Protein AF-0000000065780596 (afdb_homodimer)

Structure (mmCIF, N/CA/C/O backbone):
data_AF-0000000065780596-model_v1
#
loop_
_entity.id
_entity.type
_entity.pdbx_description
1 polymer 'Adenine phosphoribosyltransferase'
#
loop_
_atom_site.group_PDB
_atom_site.id
_atom_site.type_symbol
_atom_site.label_atom_id
_atom_site.label_alt_id
_atom_site.label_comp_id
_atom_site.label_asym_id
_atom_site.label_entity_id
_atom_site.label_seq_id
_atom_site.pdbx_PDB_ins_code
_atom_site.Cartn_x
_atom_site.Cartn_y
_atom_site.Cartn_z
_atom_site.occupancy
_atom_site.B_iso_or_equiv
_atom_site.auth_seq_id
_atom_site.auth_comp_id
_atom_site.auth_asym_id
_atom_site.auth_atom_id
_atom_site.pdbx_PDB_model_num
ATOM 1 N N . MET A 1 1 ? 19.406 6.762 32.75 1 31.27 1 MET A N 1
ATOM 2 C CA . MET A 1 1 ? 19.781 6.297 31.406 1 31.27 1 MET A CA 1
ATOM 3 C C . MET A 1 1 ? 18.812 6.801 30.359 1 31.27 1 MET A C 1
ATOM 5 O O . MET A 1 1 ? 17.625 6.453 30.391 1 31.27 1 MET A O 1
ATOM 9 N N . THR A 1 2 ? 18.797 8.008 29.953 1 38.56 2 THR A N 1
ATOM 10 C CA . THR A 1 2 ? 17.875 8.68 29.047 1 38.56 2 THR A CA 1
ATOM 11 C C . THR A 1 2 ? 17.609 7.824 27.812 1 38.56 2 THR A C 1
ATOM 13 O O . THR A 1 2 ? 18.547 7.5 27.062 1 38.56 2 THR A O 1
ATOM 16 N N . THR A 1 3 ? 16.922 6.719 27.922 1 44.12 3 THR A N 1
ATOM 17 C CA . THR A 1 3 ? 16.656 5.785 26.828 1 44.12 3 THR A CA 1
ATOM 18 C C . THR A 1 3 ? 16.469 6.527 25.516 1 44.12 3 THR A C 1
ATOM 20 O O . THR A 1 3 ? 15.586 7.379 25.391 1 44.12 3 THR A O 1
ATOM 23 N N . ALA A 1 4 ? 17.453 6.969 24.875 1 56.28 4 ALA A N 1
ATOM 24 C CA . ALA A 1 4 ? 17.547 7.773 23.672 1 56.28 4 ALA A CA 1
ATOM 25 C C . ALA A 1 4 ? 16.531 7.32 22.625 1 56.28 4 ALA A C 1
ATOM 27 O O . ALA A 1 4 ? 16.5 6.148 22.234 1 56.28 4 ALA A O 1
ATOM 28 N N . THR A 1 5 ? 15.32 7.992 22.609 1 84.12 5 THR A N 1
ATOM 29 C CA . THR A 1 5 ? 14.266 7.723 21.641 1 84.12 5 THR A CA 1
ATOM 30 C C . THR A 1 5 ? 14.789 7.855 20.219 1 84.12 5 THR A C 1
ATOM 32 O O . THR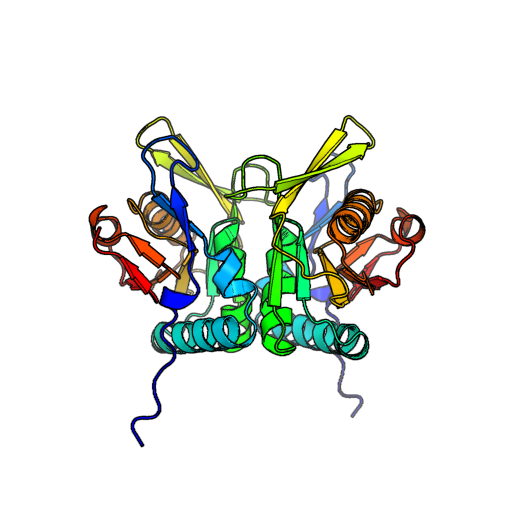 A 1 5 ? 15.617 8.719 19.938 1 84.12 5 THR A O 1
ATOM 35 N N . MET A 1 6 ? 14.602 6.859 19.422 1 92.25 6 MET A N 1
ATOM 36 C CA . MET A 1 6 ? 15.055 6.832 18.031 1 92.25 6 MET A CA 1
ATOM 37 C C . MET A 1 6 ? 14.594 8.078 17.281 1 92.25 6 MET A C 1
ATOM 39 O O . MET A 1 6 ? 13.406 8.422 17.328 1 92.25 6 MET A O 1
ATOM 43 N N . ASP A 1 7 ? 15.562 8.797 16.734 1 96.88 7 ASP A N 1
ATOM 44 C CA . ASP A 1 7 ? 15.227 9.906 15.852 1 96.88 7 ASP A CA 1
ATOM 45 C C . ASP A 1 7 ? 14.938 9.406 14.438 1 96.88 7 ASP A C 1
ATOM 47 O O . ASP A 1 7 ? 15.859 9.195 13.648 1 96.88 7 ASP A O 1
ATOM 51 N N . LEU A 1 8 ? 13.719 9.359 14.094 1 97.94 8 LEU A N 1
ATOM 52 C CA . LEU A 1 8 ? 13.281 8.766 12.836 1 97.94 8 LEU A CA 1
ATOM 53 C C . LEU A 1 8 ? 13.695 9.641 11.656 1 97.94 8 LEU A C 1
ATOM 55 O O . LEU A 1 8 ? 13.805 9.156 10.523 1 97.94 8 LEU A O 1
ATOM 59 N N . LYS A 1 9 ? 13.875 10.93 11.867 1 97.19 9 LYS A N 1
ATOM 60 C CA . LYS A 1 9 ? 14.266 11.836 10.797 1 97.19 9 LYS A CA 1
ATOM 61 C C . LYS A 1 9 ? 15.602 11.414 10.18 1 97.19 9 LYS A C 1
ATOM 63 O O . LYS A 1 9 ? 15.844 11.656 9 1 97.19 9 LYS A O 1
ATOM 68 N N . GLN A 1 10 ? 16.391 10.727 10.984 1 97.5 10 GLN A N 1
ATOM 69 C CA . GLN A 1 10 ? 17.703 10.273 10.516 1 97.5 10 GLN A CA 1
ATOM 70 C C . GLN A 1 10 ? 17.562 9.203 9.438 1 97.5 10 GLN A C 1
ATOM 72 O O . GLN A 1 10 ? 18.531 8.898 8.734 1 97.5 10 GLN A O 1
ATOM 77 N N . HIS A 1 11 ? 16.406 8.648 9.312 1 97.88 11 HIS A N 1
ATOM 78 C CA . HIS A 1 11 ? 16.188 7.562 8.359 1 97.88 11 HIS A CA 1
ATOM 79 C C . HIS A 1 11 ? 15.383 8.039 7.16 1 97.88 11 HIS A C 1
ATOM 81 O O . HIS A 1 11 ? 14.977 7.227 6.32 1 97.88 11 HIS A O 1
ATOM 87 N N . ILE A 1 12 ? 15.109 9.289 7.066 1 98.06 12 ILE A N 1
ATOM 88 C CA . ILE A 1 12 ? 14.438 9.875 5.91 1 98.06 12 ILE A CA 1
ATOM 89 C C . ILE A 1 12 ? 15.445 10.648 5.062 1 98.06 12 ILE A C 1
ATOM 91 O O . ILE A 1 12 ? 16.109 11.555 5.559 1 98.06 12 ILE A O 1
ATOM 95 N N . ARG A 1 13 ? 15.516 10.289 3.832 1 97.56 13 ARG A N 1
ATOM 96 C CA . ARG A 1 13 ? 16.5 10.891 2.926 1 97.56 13 ARG A CA 1
ATOM 97 C C . ARG A 1 13 ? 15.867 12.016 2.109 1 97.56 13 ARG A C 1
ATOM 99 O O . ARG A 1 13 ? 14.758 11.867 1.589 1 97.56 13 ARG A O 1
ATOM 106 N N . GLY A 1 14 ? 16.531 13.18 2.1 1 96.88 14 GLY A N 1
ATOM 107 C CA . GLY A 1 14 ? 16.125 14.242 1.188 1 96.88 14 GLY A CA 1
ATOM 108 C C . GLY A 1 14 ? 16.734 14.102 -0.195 1 96.88 14 GLY A C 1
ATOM 109 O O . GLY A 1 14 ? 17.953 13.945 -0.33 1 96.88 14 GLY A O 1
ATOM 110 N N . ILE A 1 15 ? 15.93 14.062 -1.206 1 97.69 15 ILE A N 1
ATOM 111 C CA . ILE A 1 15 ? 16.375 13.961 -2.592 1 97.69 15 ILE A CA 1
ATOM 112 C C . ILE A 1 15 ? 15.984 15.227 -3.352 1 97.69 15 ILE A C 1
ATOM 114 O O . ILE A 1 15 ? 14.805 15.477 -3.594 1 97.69 15 ILE A O 1
ATOM 118 N N . PRO A 1 16 ? 16.891 15.984 -3.727 1 96.56 16 PRO A N 1
ATOM 119 C CA . PRO A 1 16 ? 16.547 17.219 -4.441 1 96.56 16 PRO A CA 1
ATOM 120 C C . PRO A 1 16 ? 16.016 16.953 -5.852 1 96.56 16 PRO A C 1
ATOM 122 O O . PRO A 1 16 ? 16.281 15.898 -6.426 1 96.56 16 PRO A O 1
ATOM 125 N N . ASP A 1 17 ? 15.234 17.938 -6.426 1 96.19 17 ASP A N 1
ATOM 126 C CA . ASP A 1 17 ? 14.805 18.031 -7.82 1 96.19 17 ASP A CA 1
ATOM 127 C C . ASP A 1 17 ? 13.977 16.812 -8.219 1 96.19 17 ASP A C 1
ATOM 129 O O . ASP A 1 17 ? 14.156 16.266 -9.312 1 96.19 17 ASP A O 1
ATOM 133 N N . PHE A 1 18 ? 13.164 16.406 -7.332 1 96.12 18 PHE A N 1
ATOM 134 C CA . PHE A 1 18 ? 12.227 15.328 -7.59 1 96.12 18 PHE A CA 1
ATOM 135 C C . PHE A 1 18 ? 10.836 15.672 -7.059 1 96.12 18 PHE A C 1
ATOM 137 O O . PHE A 1 18 ? 10.695 16.094 -5.91 1 96.12 18 PHE A O 1
ATOM 144 N N . PRO A 1 19 ? 9.867 15.398 -7.758 1 93.31 19 PRO A N 1
ATOM 145 C CA . PRO A 1 19 ? 9.805 14.859 -9.117 1 93.31 19 PRO A CA 1
ATOM 146 C C . PRO A 1 19 ? 10.18 15.883 -10.18 1 93.31 19 PRO A C 1
ATOM 148 O O . PRO A 1 19 ? 10.328 15.539 -11.359 1 93.31 19 PRO A O 1
ATOM 151 N N . LYS A 1 20 ? 10.266 17.188 -9.734 1 93.31 20 LYS A N 1
ATOM 152 C CA . LYS A 1 20 ? 10.688 18.266 -10.633 1 93.31 20 LYS A CA 1
ATOM 153 C C . LYS A 1 20 ? 11.805 19.094 -10.016 1 93.31 20 LYS A C 1
ATOM 155 O O . LYS A 1 20 ? 11.984 19.094 -8.797 1 93.31 20 LYS A O 1
ATOM 160 N N . PRO A 1 21 ? 12.492 19.812 -10.875 1 94.75 21 PRO A N 1
ATOM 161 C CA . PRO A 1 21 ? 13.555 20.672 -10.352 1 94.75 21 PRO A CA 1
ATOM 162 C C . PRO A 1 21 ? 13.062 21.656 -9.289 1 94.75 21 PRO A C 1
ATOM 164 O O . PRO A 1 21 ? 11.961 22.203 -9.414 1 94.75 21 PRO A O 1
ATOM 167 N N . GLY A 1 22 ? 13.852 21.859 -8.148 1 93.94 22 GLY A N 1
ATOM 168 C CA . GLY A 1 22 ? 13.531 22.828 -7.117 1 93.94 22 GLY A CA 1
ATOM 169 C C . GLY A 1 22 ? 12.805 22.234 -5.934 1 93.94 22 GLY A C 1
ATOM 170 O O . GLY A 1 22 ? 12.656 22.875 -4.895 1 93.94 22 GLY A O 1
ATOM 171 N N . ILE A 1 23 ? 12.383 20.984 -6.078 1 92.44 23 ILE A N 1
ATOM 172 C CA . ILE A 1 23 ? 11.617 20.328 -5.016 1 92.44 23 ILE A CA 1
ATOM 173 C C . ILE A 1 23 ? 12.516 19.375 -4.234 1 92.44 23 ILE A C 1
ATOM 175 O O . ILE A 1 23 ? 13.258 18.594 -4.828 1 92.44 23 ILE A O 1
ATOM 179 N N . LEU A 1 24 ? 12.523 19.578 -2.932 1 95.25 24 LEU A N 1
ATOM 180 C CA . LEU A 1 24 ? 13.164 18.594 -2.062 1 95.25 24 LEU A CA 1
ATOM 181 C C . LEU A 1 24 ? 12.188 17.484 -1.678 1 95.25 24 LEU A C 1
ATOM 183 O O . LEU A 1 24 ? 11.203 17.75 -0.984 1 95.25 24 LEU A O 1
ATOM 187 N N . PHE A 1 25 ? 12.523 16.312 -2.082 1 96.25 25 PHE A N 1
ATOM 188 C CA . PHE A 1 25 ? 11.664 15.164 -1.832 1 96.25 25 PHE A CA 1
ATOM 189 C C . PHE A 1 25 ? 12.117 14.422 -0.582 1 96.25 25 PHE A C 1
ATOM 191 O O . PHE A 1 25 ? 13.289 14.07 -0.45 1 96.25 25 PHE A O 1
ATOM 198 N N . TYR A 1 26 ? 11.18 14.172 0.294 1 97.31 26 TYR A N 1
ATOM 199 C CA . TYR A 1 26 ? 11.477 13.375 1.48 1 97.31 26 TYR A CA 1
ATOM 200 C C . TYR A 1 26 ? 11.18 11.906 1.241 1 97.31 26 TYR A C 1
ATOM 202 O O . TYR A 1 26 ? 10.016 11.484 1.298 1 97.31 26 TYR A O 1
ATOM 210 N N . ASP A 1 27 ? 12.227 11.188 1.033 1 97.94 27 ASP A N 1
ATOM 211 C CA . ASP A 1 27 ? 12.156 9.781 0.646 1 97.94 27 ASP A CA 1
ATOM 212 C C . ASP A 1 27 ? 11.984 8.883 1.87 1 97.94 27 ASP A C 1
ATOM 214 O O . ASP A 1 27 ? 12.938 8.656 2.621 1 97.94 27 ASP A O 1
ATOM 218 N N . ILE A 1 28 ? 10.805 8.305 1.965 1 98.5 28 ILE A N 1
ATOM 219 C CA . ILE A 1 28 ? 10.5 7.48 3.129 1 98.5 28 ILE A CA 1
ATOM 220 C C . ILE A 1 28 ? 11.016 6.062 2.9 1 98.5 28 ILE A C 1
ATOM 222 O O . ILE A 1 28 ? 11.023 5.242 3.82 1 98.5 28 ILE A O 1
ATOM 226 N N . SER A 1 29 ? 11.477 5.723 1.71 1 98.56 29 SER A N 1
ATOM 227 C CA . SER A 1 29 ? 11.938 4.371 1.412 1 98.56 29 SER A CA 1
ATOM 228 C C . SER A 1 29 ? 13.109 3.98 2.303 1 98.56 29 SER A C 1
ATOM 230 O O . SER A 1 29 ? 13.234 2.82 2.703 1 98.56 29 SER A O 1
ATOM 232 N N . THR A 1 30 ? 13.953 4.953 2.639 1 98.44 30 THR A N 1
ATOM 233 C CA . THR A 1 30 ? 15.125 4.652 3.459 1 98.44 30 THR A CA 1
ATOM 234 C C . THR A 1 30 ? 14.711 4.324 4.891 1 98.44 30 THR A C 1
ATOM 236 O O . THR A 1 30 ? 15.344 3.502 5.551 1 98.44 30 THR A O 1
ATOM 239 N N . LEU A 1 31 ? 13.68 4.949 5.371 1 98.62 31 LEU A N 1
ATOM 240 C CA . LEU A 1 31 ? 13.125 4.574 6.664 1 98.62 31 LEU A CA 1
ATOM 241 C C . LEU A 1 31 ? 12.547 3.166 6.625 1 98.62 31 LEU A C 1
ATOM 243 O O . LEU A 1 31 ? 12.797 2.357 7.52 1 98.62 31 LEU A O 1
ATOM 247 N N . MET A 1 32 ? 11.812 2.824 5.594 1 98.75 32 MET A N 1
ATOM 248 C CA . MET A 1 32 ? 11.133 1.542 5.445 1 98.75 32 MET A CA 1
ATOM 249 C C . MET A 1 32 ? 12.141 0.398 5.363 1 98.75 32 MET A C 1
ATOM 251 O O . MET A 1 32 ? 11.883 -0.7 5.855 1 98.75 32 MET A O 1
ATOM 255 N N . ARG A 1 33 ? 13.273 0.621 4.801 1 98.44 33 ARG A N 1
ATOM 256 C CA . ARG A 1 33 ? 14.281 -0.413 4.582 1 98.44 33 ARG A CA 1
ATOM 257 C C . ARG A 1 33 ? 14.961 -0.8 5.891 1 98.44 33 ARG A C 1
ATOM 259 O O . ARG A 1 33 ? 15.586 -1.858 5.98 1 98.44 33 ARG A O 1
ATOM 266 N N . ASN A 1 34 ? 14.891 0.129 6.809 1 98.31 34 ASN A N 1
ATOM 267 C CA . ASN A 1 34 ? 15.453 -0.137 8.133 1 98.31 34 ASN A CA 1
ATOM 268 C C . ASN A 1 34 ? 14.414 -0.763 9.062 1 98.31 34 ASN A C 1
ATOM 270 O O . ASN A 1 34 ? 13.516 -0.075 9.547 1 98.31 34 ASN A O 1
ATOM 274 N N . ALA A 1 35 ? 14.625 -2.043 9.328 1 98.12 35 ALA A N 1
ATOM 275 C CA . ALA A 1 35 ? 13.633 -2.826 10.062 1 98.12 35 ALA A CA 1
ATOM 276 C C . ALA A 1 35 ? 13.32 -2.189 11.414 1 98.12 35 ALA A C 1
ATOM 278 O O . ALA A 1 35 ? 12.156 -2.066 11.797 1 98.12 35 ALA A O 1
ATOM 279 N N . ASP A 1 36 ? 14.289 -1.79 12.125 1 98.12 36 ASP A N 1
ATOM 280 C CA . ASP A 1 36 ? 14.086 -1.201 13.445 1 98.12 36 ASP A CA 1
ATOM 281 C C . ASP A 1 36 ? 13.344 0.134 13.344 1 98.12 36 ASP A C 1
ATOM 283 O O . ASP A 1 36 ? 12.398 0.383 14.086 1 98.12 36 ASP A O 1
ATOM 287 N N . ALA A 1 37 ? 13.766 0.979 12.438 1 98.5 37 ALA A N 1
ATOM 288 C CA . ALA A 1 37 ? 13.125 2.279 12.266 1 98.5 37 ALA A CA 1
ATOM 289 C C . ALA A 1 37 ? 11.664 2.121 11.852 1 98.5 37 ALA A C 1
ATOM 291 O O . ALA A 1 37 ? 10.797 2.855 12.336 1 98.5 37 ALA A O 1
ATOM 292 N N . TRP A 1 38 ? 11.453 1.183 10.977 1 98.5 38 TRP A N 1
ATOM 293 C CA . TRP A 1 38 ? 10.086 0.929 10.531 1 98.5 38 TRP A CA 1
ATOM 294 C C . TRP A 1 38 ? 9.211 0.478 11.695 1 98.5 38 TRP A C 1
ATOM 296 O O . TRP A 1 38 ? 8.094 0.978 11.867 1 98.5 38 TRP A O 1
ATOM 306 N N . GLN A 1 39 ? 9.711 -0.394 12.516 1 98.25 39 GLN A N 1
ATOM 307 C CA . GLN A 1 39 ? 8.961 -0.881 13.672 1 98.25 39 GLN A CA 1
ATOM 308 C C . GLN A 1 39 ? 8.633 0.257 14.633 1 98.25 39 GLN A C 1
ATOM 310 O O . GLN A 1 39 ? 7.496 0.365 15.102 1 98.25 39 GLN A O 1
ATOM 315 N N . VAL A 1 40 ? 9.562 1.087 14.883 1 98.44 40 VAL A N 1
ATOM 316 C CA . VAL A 1 40 ? 9.367 2.213 15.789 1 98.44 40 VAL A CA 1
ATOM 317 C C . VAL A 1 40 ? 8.344 3.178 15.203 1 98.44 40 VAL A C 1
ATOM 319 O O . VAL A 1 40 ? 7.438 3.631 15.906 1 98.44 40 VAL A O 1
ATOM 322 N N . ALA A 1 41 ? 8.461 3.438 13.914 1 98.62 41 ALA A N 1
ATOM 323 C CA . ALA A 1 41 ? 7.535 4.355 13.258 1 98.62 41 ALA A CA 1
ATOM 324 C C . ALA A 1 41 ? 6.098 3.846 13.344 1 98.62 41 ALA A C 1
ATOM 326 O O . ALA A 1 41 ? 5.191 4.59 13.719 1 98.62 41 ALA A O 1
ATOM 327 N N . MET A 1 42 ? 5.906 2.6 13.008 1 98.5 42 MET A N 1
ATOM 328 C CA . MET A 1 42 ? 4.562 2.025 13.023 1 98.5 42 MET A CA 1
ATOM 329 C C . MET A 1 42 ? 4.016 1.953 14.445 1 98.5 42 MET A C 1
ATOM 331 O O . MET A 1 42 ? 2.822 2.172 14.664 1 98.5 42 MET A O 1
ATOM 335 N N . GLY A 1 43 ? 4.867 1.661 15.32 1 98.31 43 GLY A N 1
ATOM 336 C CA . GLY A 1 43 ? 4.438 1.667 16.703 1 98.31 43 GLY A CA 1
ATOM 337 C C . GLY A 1 43 ? 3.99 3.035 17.188 1 98.31 43 GLY A C 1
ATOM 338 O O . GLY A 1 43 ? 2.93 3.166 17.797 1 98.31 43 GLY A O 1
ATOM 339 N N . ARG A 1 44 ? 4.754 4.039 16.938 1 98.62 44 ARG A N 1
ATOM 340 C CA . ARG A 1 44 ? 4.438 5.398 17.359 1 98.62 44 ARG A CA 1
ATOM 341 C C . ARG A 1 44 ? 3.168 5.902 16.688 1 98.62 44 ARG A C 1
ATOM 343 O O . ARG A 1 44 ? 2.332 6.547 17.312 1 98.62 44 ARG A O 1
ATOM 350 N N . LEU A 1 45 ? 3.021 5.625 15.414 1 98.44 45 LEU A N 1
ATOM 351 C CA . LEU A 1 45 ? 1.812 6.039 14.711 1 98.44 45 LEU A CA 1
ATOM 352 C C . LEU A 1 45 ? 0.587 5.324 15.273 1 98.44 45 LEU A C 1
ATOM 354 O O . LEU A 1 45 ? -0.475 5.93 15.43 1 98.44 45 LEU A O 1
ATOM 358 N N . THR A 1 46 ? 0.767 4.035 15.516 1 98.69 46 THR A N 1
ATOM 359 C CA . THR A 1 46 ? -0.325 3.27 16.109 1 98.69 46 THR A CA 1
ATOM 360 C C . THR A 1 46 ? -0.771 3.9 17.422 1 98.69 46 THR A C 1
ATOM 362 O O . THR A 1 46 ? -1.967 4.09 17.656 1 98.69 46 THR A O 1
ATOM 365 N N . HIS A 1 47 ? 0.16 4.234 18.219 1 98.56 47 HIS A N 1
ATOM 366 C CA . HIS A 1 47 ? -0.125 4.848 19.5 1 98.56 47 HIS A CA 1
ATOM 367 C C . HIS A 1 47 ? -0.852 6.18 19.328 1 98.56 47 HIS A C 1
ATOM 369 O O . HIS A 1 47 ? -1.781 6.484 20.078 1 98.56 47 HIS A O 1
ATOM 375 N N . ALA A 1 48 ? -0.484 6.926 18.391 1 98.56 48 ALA A N 1
ATOM 376 C CA . ALA A 1 48 ? -1.053 8.25 18.156 1 98.56 48 ALA A CA 1
ATOM 377 C C . ALA A 1 48 ? -2.492 8.148 17.656 1 98.56 48 ALA A C 1
ATOM 379 O O . ALA A 1 48 ? -3.318 9.016 17.953 1 98.56 48 ALA A O 1
ATOM 380 N N . VAL A 1 49 ? -2.803 7.125 16.938 1 98.75 49 VAL A N 1
ATOM 381 C CA . VAL A 1 49 ? -4.09 6.988 16.266 1 98.75 49 VAL A CA 1
ATOM 382 C C . VAL A 1 49 ? -5.066 6.238 17.156 1 98.75 49 VAL A C 1
ATOM 384 O O . VAL A 1 49 ? -6.281 6.438 17.078 1 98.75 49 VAL A O 1
ATOM 387 N N . ALA A 1 50 ? -4.57 5.453 18.062 1 98.81 50 ALA A N 1
ATOM 388 C CA . ALA A 1 50 ? -5.352 4.523 18.875 1 98.81 50 ALA A CA 1
ATOM 389 C C . ALA A 1 50 ? -6.453 5.254 19.641 1 98.81 50 ALA A C 1
ATOM 391 O O . ALA A 1 50 ? -7.598 4.789 19.688 1 98.81 50 ALA A O 1
ATOM 392 N N . PRO A 1 51 ? -6.199 6.441 20.188 1 98.81 51 PRO A N 1
ATOM 393 C CA . PRO A 1 51 ? -7.23 7.117 20.969 1 98.81 51 PRO A CA 1
ATOM 394 C C . PRO A 1 51 ? -8.453 7.5 20.141 1 98.81 51 PRO A C 1
ATOM 396 O O . PRO A 1 51 ? -9.539 7.695 20.703 1 98.81 51 PRO A O 1
ATOM 399 N N . TRP A 1 52 ? -8.32 7.609 18.844 1 98.81 52 TRP A N 1
ATOM 400 C CA . TRP A 1 52 ? -9.453 7.957 17.984 1 98.81 52 TRP A CA 1
ATOM 401 C C . TRP A 1 52 ? -10.398 6.773 17.828 1 98.81 52 TRP A C 1
ATOM 403 O O . TRP A 1 52 ? -11.508 6.926 17.312 1 98.81 52 TRP A O 1
ATOM 413 N N . ALA A 1 53 ? -9.984 5.52 18.203 1 98.62 53 ALA A N 1
ATOM 414 C CA . ALA A 1 53 ? -10.789 4.305 18.20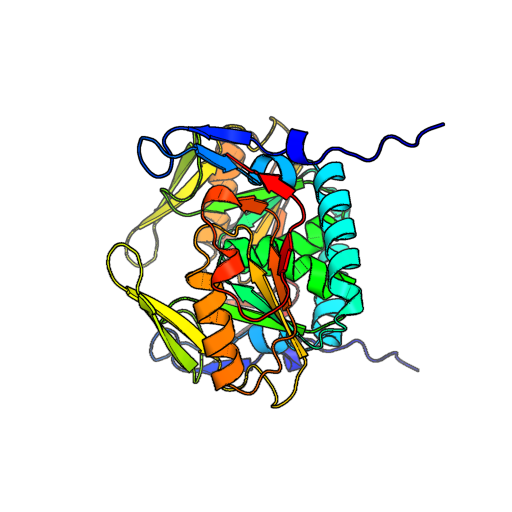3 1 98.62 53 ALA A CA 1
ATOM 415 C C . ALA A 1 53 ? -11.469 4.09 16.859 1 98.62 53 ALA A C 1
ATOM 417 O O . ALA A 1 53 ? -12.68 3.9 16.781 1 98.62 53 ALA A O 1
ATOM 418 N N . PRO A 1 54 ? -10.688 4.027 15.82 1 98.88 54 PRO A N 1
ATOM 419 C CA . PRO A 1 54 ? -11.305 3.84 14.5 1 98.88 54 PRO A CA 1
ATOM 420 C C . PRO A 1 54 ? -11.906 2.447 14.328 1 98.88 54 PRO A C 1
ATOM 422 O O . PRO A 1 54 ? -11.336 1.461 14.805 1 98.88 54 PRO A O 1
ATOM 425 N N . ASP A 1 55 ? -13.031 2.406 13.617 1 98.81 55 ASP A N 1
ATOM 426 C CA . ASP A 1 55 ? -13.57 1.151 13.094 1 98.81 55 ASP A CA 1
ATOM 427 C C . ASP A 1 55 ? -12.852 0.734 11.812 1 98.81 55 ASP A C 1
ATOM 429 O O . ASP A 1 55 ? -12.742 -0.457 11.516 1 98.81 55 ASP A O 1
ATOM 433 N N . MET A 1 56 ? -12.477 1.778 11.039 1 98.81 56 MET A N 1
ATOM 434 C CA . MET A 1 56 ? -11.844 1.595 9.734 1 98.81 56 MET A CA 1
ATOM 435 C C . MET A 1 56 ? -10.703 2.586 9.539 1 98.81 56 MET A C 1
ATOM 437 O O . MET A 1 56 ? -10.789 3.734 9.977 1 98.81 56 MET A O 1
ATOM 441 N N . LEU A 1 57 ? -9.695 2.154 8.945 1 98.94 57 LEU A N 1
ATOM 442 C CA . LEU A 1 57 ? -8.727 3.066 8.336 1 98.94 57 LEU A CA 1
ATOM 443 C C . LEU A 1 57 ? -8.969 3.189 6.836 1 98.94 57 LEU A C 1
ATOM 445 O O . LEU A 1 57 ? -9.258 2.195 6.168 1 98.94 57 LEU A O 1
ATOM 449 N N . ALA A 1 58 ? -8.953 4.375 6.32 1 98.94 58 ALA A N 1
ATOM 450 C CA . ALA A 1 58 ? -9.031 4.633 4.887 1 98.94 58 ALA A CA 1
ATOM 451 C C . ALA A 1 58 ? -7.668 5.039 4.328 1 98.94 58 ALA A C 1
ATOM 453 O O . ALA A 1 58 ? -7.098 6.051 4.742 1 98.94 58 ALA A O 1
ATOM 454 N N . ALA A 1 59 ? -7.199 4.281 3.412 1 98.94 59 ALA A N 1
ATOM 455 C CA . ALA A 1 59 ? -5.836 4.457 2.914 1 98.94 59 ALA A CA 1
ATOM 456 C C . ALA A 1 59 ? -5.844 5.047 1.505 1 98.94 59 ALA A C 1
ATOM 458 O O . ALA A 1 59 ? -6.457 4.488 0.594 1 98.94 59 ALA A O 1
ATOM 459 N N . ILE A 1 60 ? -5.137 6.102 1.338 1 98.81 60 ILE A N 1
ATOM 460 C CA . ILE A 1 60 ? -5.055 6.762 0.039 1 98.81 60 ILE A CA 1
ATOM 461 C C . ILE A 1 60 ? -3.971 6.094 -0.807 1 98.81 60 ILE A C 1
ATOM 463 O O . ILE A 1 60 ? -2.828 5.949 -0.365 1 98.81 60 ILE A O 1
ATOM 467 N N . GLU A 1 61 ? -4.305 5.668 -1.991 1 98.5 61 GLU A N 1
ATOM 468 C CA . GLU A 1 61 ? -3.348 5.082 -2.924 1 98.5 61 GLU A CA 1
ATOM 469 C C . GLU A 1 61 ? -2.275 6.094 -3.322 1 98.5 61 GLU A C 1
ATOM 471 O O . GLU A 1 61 ? -2.586 7.242 -3.641 1 98.5 61 GLU A O 1
ATOM 476 N N . SER A 1 62 ? -0.986 5.602 -3.418 1 98.12 62 SER A N 1
ATOM 477 C CA . SER A 1 62 ? -0.535 4.238 -3.16 1 98.12 62 SER A CA 1
ATOM 478 C C . SER A 1 62 ? 0.197 4.141 -1.826 1 98.12 62 SER A C 1
ATOM 480 O O . SER A 1 62 ? 0.034 3.162 -1.093 1 98.12 62 SER A O 1
ATOM 482 N N . ARG A 1 63 ? 0.926 5.301 -1.511 1 98.69 63 ARG A N 1
ATOM 483 C CA . ARG A 1 63 ? 1.866 5.172 -0.403 1 98.69 63 ARG A CA 1
ATOM 484 C C . ARG A 1 63 ? 1.141 5.211 0.938 1 98.69 63 ARG A C 1
ATOM 486 O O . ARG A 1 63 ? 1.689 4.789 1.959 1 98.69 63 ARG A O 1
ATOM 493 N N . GLY A 1 64 ? -0.118 5.672 0.913 1 98.81 64 GLY A N 1
ATOM 494 C CA . GLY A 1 64 ? -0.924 5.547 2.117 1 98.81 64 GLY A CA 1
ATOM 495 C C . GLY A 1 64 ? -1.146 4.105 2.539 1 98.81 64 GLY A C 1
ATOM 496 O O . GLY A 1 64 ? -1.423 3.834 3.709 1 98.81 64 GLY A O 1
ATOM 497 N N . PHE A 1 65 ? -1.056 3.176 1.585 1 98.94 65 PHE A N 1
ATOM 498 C CA . PHE A 1 65 ? -1.214 1.757 1.886 1 98.94 65 PHE A CA 1
ATOM 499 C C . PHE A 1 65 ? -0.121 1.279 2.834 1 98.94 65 PHE A C 1
ATOM 501 O O . PHE A 1 65 ? -0.372 0.448 3.711 1 98.94 65 PHE A O 1
ATOM 508 N N . LEU A 1 66 ? 1.035 1.837 2.719 1 98.88 66 LEU A N 1
ATOM 509 C CA . LEU A 1 66 ? 2.244 1.355 3.379 1 98.88 66 LEU A CA 1
ATOM 510 C C . LEU A 1 66 ? 2.152 1.552 4.891 1 98.88 66 LEU A C 1
ATOM 512 O O . LEU A 1 66 ? 2.701 0.758 5.656 1 98.88 66 LEU A O 1
ATOM 516 N N . THR A 1 67 ? 1.438 2.625 5.32 1 98.75 67 THR A N 1
ATOM 517 C CA . THR A 1 67 ? 1.313 2.873 6.754 1 98.75 67 THR A CA 1
ATOM 518 C C . THR A 1 67 ? -0.029 2.369 7.273 1 98.75 67 THR A C 1
ATOM 520 O O . THR A 1 67 ? -0.106 1.815 8.375 1 98.75 67 THR A O 1
ATOM 523 N N . ALA A 1 68 ? -1.071 2.459 6.461 1 98.94 68 ALA A N 1
ATOM 524 C CA . ALA A 1 68 ? -2.42 2.117 6.906 1 98.94 68 ALA A CA 1
ATOM 525 C C . ALA A 1 68 ? -2.545 0.621 7.18 1 98.94 68 ALA A C 1
ATOM 527 O O . ALA A 1 68 ? -3.186 0.21 8.148 1 98.94 68 ALA A O 1
ATOM 528 N N . ALA A 1 69 ? -1.924 -0.176 6.352 1 98.81 69 ALA A N 1
ATOM 529 C CA . ALA A 1 69 ? -2.105 -1.622 6.445 1 98.81 69 ALA A CA 1
ATOM 530 C C . ALA A 1 69 ? -1.533 -2.164 7.75 1 98.81 69 ALA A C 1
ATOM 532 O O . ALA A 1 69 ? -2.223 -2.863 8.492 1 98.81 69 ALA A O 1
ATOM 533 N N . PRO A 1 70 ? -0.289 -1.816 8.086 1 98.75 70 PRO A N 1
ATOM 534 C CA . PRO A 1 70 ? 0.213 -2.289 9.375 1 98.75 70 PRO A CA 1
ATOM 535 C C . PRO A 1 70 ? -0.565 -1.714 10.555 1 98.75 70 PRO A C 1
ATOM 537 O O . PRO A 1 70 ? -0.754 -2.396 11.57 1 98.75 70 PRO A O 1
ATOM 540 N N . LEU A 1 71 ? -1.021 -0.487 10.453 1 98.88 71 LEU A N 1
ATOM 541 C CA . LEU A 1 71 ? -1.787 0.094 11.547 1 98.88 71 LEU A CA 1
ATOM 542 C C . LEU A 1 71 ? -3.117 -0.63 11.727 1 98.88 71 LEU A C 1
ATOM 544 O O . LEU A 1 71 ? -3.57 -0.837 12.859 1 98.88 71 LEU A O 1
ATOM 548 N N . ALA A 1 72 ? -3.766 -0.954 10.602 1 98.81 72 ALA A N 1
ATOM 549 C CA . ALA A 1 72 ? -5.016 -1.704 10.688 1 98.81 72 ALA A CA 1
ATOM 550 C C . ALA A 1 72 ? -4.812 -3.016 11.445 1 98.81 72 ALA A C 1
ATOM 552 O O . ALA A 1 72 ? -5.637 -3.387 12.281 1 98.81 72 ALA A O 1
ATOM 553 N N . SER A 1 73 ? -3.75 -3.654 11.164 1 98.25 73 SER A N 1
ATOM 554 C CA . SER A 1 73 ? -3.408 -4.895 11.852 1 98.25 73 SER A CA 1
ATOM 555 C C . SER A 1 73 ? -3.145 -4.652 13.328 1 98.25 73 SER A C 1
ATOM 557 O O . SER A 1 73 ? -3.641 -5.387 14.188 1 98.25 73 SER A O 1
ATOM 559 N N . ASN A 1 74 ? -2.396 -3.625 13.625 1 98.44 74 ASN A N 1
ATOM 560 C CA . ASN A 1 74 ? -2.029 -3.311 15 1 98.44 74 ASN A CA 1
ATOM 561 C C . ASN A 1 74 ? -3.25 -2.934 15.836 1 98.44 74 ASN A C 1
ATOM 563 O O . ASN A 1 74 ? -3.342 -3.299 17.016 1 98.44 74 ASN A O 1
ATOM 567 N N . LEU A 1 75 ? -4.176 -2.217 15.203 1 98.62 75 LEU A N 1
ATOM 568 C CA . LEU A 1 75 ? -5.309 -1.648 15.922 1 98.62 75 LEU A CA 1
ATOM 569 C C . LEU A 1 75 ? -6.492 -2.611 15.914 1 98.62 75 LEU A C 1
ATOM 571 O O . LEU A 1 75 ? -7.457 -2.416 16.656 1 98.62 75 LEU A O 1
ATOM 575 N N . GLY A 1 76 ? -6.387 -3.621 15.023 1 98.25 76 GLY A N 1
ATOM 576 C CA . GLY A 1 76 ? -7.5 -4.551 14.914 1 98.25 76 GLY A CA 1
ATOM 577 C C . GLY A 1 76 ? -8.734 -3.934 14.289 1 98.25 76 GLY A C 1
ATOM 578 O O . GLY A 1 76 ? -9.852 -4.145 14.758 1 98.25 76 GLY A O 1
ATOM 579 N N . CYS A 1 77 ? -8.57 -3.195 13.328 1 98.44 77 CYS A N 1
ATOM 580 C CA . CYS A 1 77 ? -9.703 -2.578 12.641 1 98.44 77 CYS A CA 1
ATOM 581 C C . CYS A 1 77 ? -9.656 -2.889 11.148 1 98.44 77 CYS A C 1
ATOM 583 O O . CYS A 1 77 ? -8.734 -3.545 10.672 1 98.44 77 CYS A O 1
ATOM 585 N N . GLY A 1 78 ? -10.758 -2.498 10.367 1 98.69 78 GLY A N 1
ATOM 586 C CA . GLY A 1 78 ? -10.82 -2.725 8.938 1 98.69 78 GLY A CA 1
ATOM 587 C C . GLY A 1 78 ? -10.047 -1.696 8.133 1 98.69 78 GLY A C 1
ATOM 588 O O . GLY A 1 78 ? -9.57 -0.703 8.688 1 98.69 78 GLY A O 1
ATOM 589 N N . LEU A 1 79 ? -9.891 -1.995 6.902 1 98.88 79 LEU A N 1
ATOM 590 C CA . LEU A 1 79 ? -9.109 -1.171 5.984 1 98.88 79 LEU A CA 1
ATOM 591 C C . LEU A 1 79 ? -9.852 -0.981 4.664 1 98.88 79 LEU A C 1
ATOM 593 O O . LEU A 1 79 ? -10.367 -1.944 4.098 1 98.88 79 LEU A O 1
ATOM 597 N N . VAL A 1 80 ? -9.938 0.275 4.234 1 98.81 80 VAL A N 1
ATOM 598 C CA . VAL A 1 80 ? -10.594 0.583 2.969 1 98.81 80 VAL A CA 1
ATOM 599 C C . VAL A 1 80 ? -9.641 1.352 2.059 1 98.81 80 VAL A C 1
ATOM 601 O O . VAL A 1 80 ? -8.805 2.123 2.537 1 98.81 80 VAL A O 1
ATOM 604 N N . MET A 1 81 ? -9.797 1.126 0.767 1 98.94 81 MET A N 1
ATOM 605 C CA . MET A 1 81 ? -8.922 1.769 -0.208 1 98.94 81 MET A CA 1
ATOM 606 C C . MET A 1 81 ? -9.602 2.984 -0.832 1 98.94 81 MET A C 1
ATOM 608 O O . MET A 1 81 ? -10.773 2.922 -1.205 1 98.94 81 MET A O 1
ATOM 612 N N . LEU A 1 82 ? -8.938 4.078 -0.887 1 98.94 82 LEU A N 1
ATOM 613 C CA . LEU A 1 82 ? -9.242 5.211 -1.756 1 98.94 82 LEU A CA 1
ATOM 614 C C . LEU A 1 82 ? -8.312 5.238 -2.961 1 98.94 82 LEU A C 1
ATOM 616 O O . LEU A 1 82 ? -7.094 5.344 -2.805 1 98.94 82 LEU A O 1
ATOM 620 N N . ARG A 1 83 ? -8.93 5.133 -4.184 1 98.81 83 ARG A N 1
ATOM 621 C CA . ARG A 1 83 ? -8.078 4.945 -5.355 1 98.81 83 ARG A CA 1
ATOM 622 C C . ARG A 1 83 ? -8.531 5.836 -6.508 1 98.81 83 ARG A C 1
ATOM 624 O O . ARG A 1 83 ? -9.617 6.426 -6.453 1 98.81 83 ARG A O 1
ATOM 631 N N . LYS A 1 84 ? -7.676 5.938 -7.469 1 97.94 84 LYS A N 1
ATOM 632 C CA . LYS A 1 84 ? -8.023 6.66 -8.688 1 97.94 84 LYS A CA 1
ATOM 633 C C . LYS A 1 84 ? -9.148 5.957 -9.445 1 97.94 84 LYS A C 1
ATOM 635 O O . LYS A 1 84 ? -9.406 4.773 -9.219 1 97.94 84 LYS A O 1
ATOM 640 N N . PRO A 1 85 ? -9.797 6.762 -10.336 1 97.69 85 PRO A N 1
ATOM 641 C CA . PRO A 1 85 ? -10.898 6.164 -11.094 1 97.69 85 PRO A CA 1
ATOM 642 C C . PRO A 1 85 ? -10.477 4.91 -11.859 1 97.69 85 PRO A C 1
ATOM 644 O O . PRO A 1 85 ? -9.375 4.859 -12.406 1 97.69 85 PRO A O 1
ATOM 647 N N . GLY A 1 86 ? -11.375 3.908 -11.797 1 96.94 86 GLY A N 1
ATOM 648 C CA . GLY A 1 86 ? -11.18 2.717 -12.609 1 96.94 86 GLY A CA 1
ATOM 649 C C . GLY A 1 86 ? -10.391 1.634 -11.898 1 96.94 86 GLY A C 1
ATOM 650 O O . GLY A 1 86 ? -10.219 0.534 -12.43 1 96.94 86 GLY A O 1
ATOM 651 N N . LYS A 1 87 ? -10.023 1.851 -10.648 1 97.81 87 LYS A N 1
ATOM 652 C CA . LYS A 1 87 ? -9.125 0.917 -9.977 1 97.81 87 LYS A CA 1
ATOM 653 C C . LYS A 1 87 ? -9.883 0.07 -8.953 1 97.81 87 LYS A C 1
ATOM 655 O O . LYS A 1 87 ? -9.32 -0.867 -8.383 1 97.81 87 LYS A O 1
ATOM 660 N N . LEU A 1 88 ? -11.109 0.372 -8.711 1 98.56 88 LEU A N 1
ATOM 661 C CA . LEU A 1 88 ? -11.914 -0.369 -7.75 1 98.56 88 LEU A CA 1
ATOM 662 C C . LEU A 1 88 ? -13.078 -1.068 -8.445 1 98.56 88 LEU A C 1
ATOM 664 O O . LEU A 1 88 ? -13.758 -0.47 -9.281 1 98.56 88 LEU A O 1
ATOM 668 N N . PRO A 1 89 ? -13.258 -2.291 -8.078 1 97.88 89 PRO A N 1
ATOM 669 C CA . PRO A 1 89 ? -14.391 -3.025 -8.656 1 97.88 89 PRO A CA 1
ATOM 670 C C . PRO A 1 89 ? -15.719 -2.67 -7.988 1 97.88 89 PRO A C 1
ATOM 672 O O . PRO A 1 89 ? -15.734 -2.102 -6.895 1 97.88 89 PRO A O 1
ATOM 675 N N . GLY A 1 90 ? -16.797 -2.979 -8.719 1 97.44 90 GLY A N 1
ATOM 676 C CA . GLY A 1 90 ? -18.109 -2.729 -8.156 1 97.44 90 GLY A CA 1
ATOM 677 C C . GLY A 1 90 ? -18.547 -1.282 -8.281 1 97.44 90 GLY A C 1
ATOM 678 O O . GLY A 1 90 ? -17.969 -0.515 -9.047 1 97.44 90 GLY A O 1
ATOM 679 N N . GLU A 1 91 ? -19.625 -0.982 -7.523 1 97.88 91 GLU A N 1
ATOM 680 C CA . GLU A 1 91 ? -20.141 0.384 -7.516 1 97.88 91 GLU A CA 1
ATOM 681 C C . GLU A 1 91 ? -19.234 1.309 -6.703 1 97.88 91 GLU A C 1
ATOM 683 O O . GLU A 1 91 ? -18.828 0.971 -5.586 1 97.88 91 GLU A O 1
ATOM 688 N N . THR A 1 92 ? -18.922 2.467 -7.301 1 98.62 92 THR A N 1
ATOM 689 C CA . THR A 1 92 ? -18.031 3.404 -6.625 1 98.62 92 THR A CA 1
ATOM 690 C C . THR A 1 92 ? -18.688 4.781 -6.516 1 98.62 92 THR A C 1
ATOM 692 O O . THR A 1 92 ? -19.625 5.094 -7.254 1 98.62 92 THR A O 1
ATOM 695 N N . VAL A 1 93 ? -18.266 5.531 -5.559 1 98.75 93 VAL A N 1
ATOM 696 C CA . VAL A 1 93 ? -18.547 6.953 -5.387 1 98.75 93 VAL A CA 1
ATOM 697 C C . VAL A 1 93 ? -17.281 7.773 -5.625 1 98.75 93 VAL A C 1
ATOM 699 O O . VAL A 1 93 ? -16.188 7.355 -5.238 1 98.75 93 VAL A O 1
ATOM 702 N N . SER A 1 94 ? -17.5 8.922 -6.246 1 98.31 94 SER A N 1
ATOM 703 C CA . SER A 1 94 ? -16.328 9.703 -6.633 1 98.31 94 SER A CA 1
ATOM 704 C C . SER A 1 94 ? -16.375 11.102 -6.02 1 98.31 94 SER A C 1
ATOM 706 O O . SER A 1 94 ? -17.438 11.562 -5.598 1 98.31 94 SER A O 1
ATOM 708 N N . HIS A 1 95 ? -15.258 11.664 -5.906 1 98 95 HIS A N 1
ATOM 709 C CA . HIS A 1 95 ? -15.07 13.062 -5.535 1 98 95 HIS A CA 1
ATOM 710 C C . HIS A 1 95 ? -13.938 13.703 -6.344 1 98 95 HIS A C 1
ATOM 712 O O . HIS A 1 95 ? -12.82 13.188 -6.359 1 98 95 HIS A O 1
ATOM 718 N N . THR A 1 96 ? -14.305 14.75 -7.023 1 96.94 96 THR A N 1
ATOM 719 C CA . THR A 1 96 ? -13.328 15.5 -7.812 1 96.94 96 THR A CA 1
ATOM 720 C C . THR A 1 96 ? -12.898 16.766 -7.074 1 96.94 96 THR A C 1
ATOM 722 O O . THR A 1 96 ? -13.719 17.438 -6.453 1 96.94 96 THR A O 1
ATOM 725 N N . TYR A 1 97 ? -11.625 17.062 -7.129 1 93.38 97 TYR A N 1
ATOM 726 C CA . TYR A 1 97 ? -11.078 18.219 -6.43 1 93.38 97 TYR A CA 1
ATOM 727 C C . TYR A 1 97 ? -9.984 18.891 -7.254 1 93.38 97 TYR A C 1
ATOM 729 O O . TYR A 1 97 ? -9.375 18.25 -8.125 1 93.38 97 TYR A O 1
ATOM 737 N N . ASP A 1 98 ? -9.734 20.109 -7.004 1 89 98 ASP A N 1
ATOM 738 C CA . ASP A 1 98 ? -8.812 20.906 -7.805 1 89 98 ASP A CA 1
ATOM 739 C C . ASP A 1 98 ? -7.391 20.812 -7.254 1 89 98 ASP A C 1
ATOM 741 O O . ASP A 1 98 ? -7.191 20.797 -6.039 1 89 98 ASP A O 1
ATOM 745 N N . LEU A 1 99 ? -6.5 20.688 -8.109 1 83.19 99 LEU A N 1
ATOM 746 C CA . LEU A 1 99 ? -5.078 20.828 -7.828 1 83.19 99 LEU A CA 1
ATOM 747 C C . LEU A 1 99 ? -4.551 22.156 -8.328 1 83.19 99 LEU A C 1
ATOM 749 O O . LEU A 1 99 ? -5.32 22.984 -8.828 1 83.19 99 LEU A O 1
ATOM 753 N N . GLU A 1 100 ? -3.229 22.469 -7.938 1 74.69 100 GLU A N 1
ATOM 754 C CA . GLU A 1 100 ? -2.635 23.688 -8.477 1 74.69 100 GLU A CA 1
ATOM 755 C C . GLU A 1 100 ? -2.799 23.766 -9.992 1 74.69 100 GLU A C 1
ATOM 757 O O . GLU A 1 100 ? -3.152 24.812 -10.539 1 74.69 100 GLU A O 1
ATOM 762 N N . TYR A 1 101 ? -2.52 22.5 -10.617 1 78.38 101 TYR A N 1
ATOM 763 C CA . TYR A 1 101 ? -2.742 22.391 -12.055 1 78.38 101 TYR A CA 1
ATOM 764 C C . TYR A 1 101 ? -3.658 21.219 -12.375 1 78.38 101 TYR A C 1
ATOM 766 O O . TYR A 1 101 ? -3.289 20.062 -12.164 1 78.38 101 TYR A O 1
ATOM 774 N N . GLY A 1 102 ? -4.863 21.484 -12.758 1 88.81 102 GLY A N 1
ATOM 775 C CA . GLY A 1 102 ? -5.812 20.469 -13.172 1 88.81 102 GLY A CA 1
ATOM 776 C C . GLY A 1 102 ? -6.672 19.953 -12.023 1 88.81 102 GLY A C 1
ATOM 777 O O . GLY A 1 102 ? -6.926 20.688 -11.062 1 88.81 102 GLY A O 1
ATOM 778 N N . SER A 1 103 ? -7.316 18.812 -12.289 1 93.94 103 SER A N 1
ATOM 779 C CA . SER A 1 103 ? -8.172 18.188 -11.281 1 93.94 103 SER A CA 1
ATOM 780 C C . SER A 1 103 ? -7.852 16.703 -11.133 1 93.94 103 SER A C 1
ATOM 782 O O . SER A 1 103 ? -7.18 16.125 -11.984 1 93.94 103 SER A O 1
ATOM 784 N N . ASP A 1 104 ? -8.109 16.297 -9.992 1 94.69 104 ASP A N 1
ATOM 785 C CA . ASP A 1 104 ? -7.984 14.867 -9.719 1 94.69 104 ASP A CA 1
ATOM 786 C C . ASP A 1 104 ? -9.273 14.312 -9.125 1 94.69 104 ASP A C 1
ATOM 788 O O . ASP A 1 104 ? -10.133 15.07 -8.664 1 94.69 104 ASP A O 1
ATOM 792 N N . THR A 1 105 ? -9.398 13.023 -9.289 1 97.88 105 THR A N 1
ATOM 793 C CA . THR A 1 105 ? -10.594 12.359 -8.789 1 97.88 105 THR A CA 1
ATOM 794 C C . THR A 1 105 ? -10.219 11.141 -7.949 1 97.88 105 THR A C 1
ATOM 796 O O . THR A 1 105 ? -9.312 10.391 -8.305 1 97.88 105 THR A O 1
ATOM 799 N N . LEU A 1 106 ? -10.891 10.984 -6.809 1 98.44 106 LEU A N 1
ATOM 800 C CA . LEU A 1 106 ? -10.766 9.805 -5.961 1 98.44 106 LEU A CA 1
ATOM 801 C C . LEU A 1 106 ? -12.055 8.992 -5.961 1 98.44 106 LEU A C 1
ATOM 803 O O . LEU A 1 106 ? -13.148 9.562 -6.016 1 98.44 106 LEU A O 1
ATOM 807 N N . HIS A 1 107 ? -11.852 7.707 -5.891 1 98.88 107 HIS A N 1
ATOM 808 C CA . HIS A 1 107 ? -12.977 6.781 -5.805 1 98.88 107 HIS A CA 1
ATOM 809 C C . HIS A 1 107 ? -12.914 5.957 -4.523 1 98.88 107 HIS A C 1
ATOM 811 O O . HIS A 1 107 ? -11.82 5.648 -4.031 1 98.88 107 HIS A O 1
ATOM 817 N N . ILE A 1 108 ? -14.086 5.633 -4.023 1 98.94 108 ILE A N 1
ATOM 818 C CA . ILE A 1 108 ? -14.297 4.645 -2.971 1 98.94 108 ILE A CA 1
ATOM 819 C C . ILE A 1 108 ? -15.445 3.717 -3.352 1 98.94 108 ILE A C 1
ATOM 821 O O . ILE A 1 108 ? -16.359 4.113 -4.086 1 98.94 108 ILE A O 1
ATOM 825 N N . GLN A 1 109 ? -15.32 2.457 -2.943 1 98.81 109 GLN A N 1
ATOM 826 C CA . GLN A 1 109 ? -16.469 1.59 -3.182 1 98.81 109 GLN A CA 1
ATOM 827 C C . GLN A 1 109 ? -17.688 2.053 -2.381 1 98.81 109 GLN A C 1
ATOM 829 O O . GLN A 1 109 ? -17.562 2.402 -1.205 1 98.81 109 GLN A O 1
ATOM 834 N N . ALA A 1 110 ? -18.844 2.01 -2.959 1 98.56 110 ALA A N 1
ATOM 835 C CA . ALA A 1 110 ? -20.047 2.598 -2.385 1 98.56 110 ALA A CA 1
ATOM 836 C C . ALA A 1 110 ? -20.422 1.914 -1.072 1 98.56 110 ALA A C 1
ATOM 838 O O . ALA A 1 110 ? -20.984 2.543 -0.177 1 98.56 110 ALA A O 1
ATOM 839 N N . ASP A 1 111 ? -20.047 0.666 -0.961 1 98.25 111 ASP A N 1
ATOM 840 C CA . ASP A 1 111 ? -20.438 -0.119 0.204 1 98.25 111 ASP A CA 1
ATOM 841 C C . ASP A 1 111 ? -19.281 -0.264 1.19 1 98.25 111 ASP A C 1
ATOM 843 O O . ASP A 1 111 ? -19.328 -1.11 2.086 1 98.25 111 ASP A O 1
ATOM 847 N N . ALA A 1 112 ? -18.266 0.536 1.054 1 98.31 112 ALA A N 1
ATOM 848 C CA . ALA A 1 112 ? -17.031 0.346 1.809 1 98.31 112 ALA A CA 1
ATOM 849 C C . ALA A 1 112 ? -17.219 0.721 3.275 1 98.31 112 ALA A C 1
ATOM 851 O O . ALA A 1 112 ? -16.516 0.218 4.148 1 98.31 112 ALA A O 1
ATOM 852 N N . ILE A 1 113 ? -18.156 1.653 3.51 1 98.5 113 ILE A N 1
ATOM 853 C CA . ILE A 1 113 ? -18.344 2.205 4.848 1 98.5 113 ILE A CA 1
ATOM 854 C C . ILE A 1 113 ? -19.812 2.062 5.254 1 98.5 113 ILE A C 1
ATOM 856 O O . ILE A 1 113 ? -20.719 2.363 4.465 1 98.5 113 ILE A O 1
ATOM 860 N N . ARG A 1 114 ? -20.016 1.489 6.441 1 97.88 114 ARG A N 1
ATOM 861 C CA . ARG A 1 114 ? -21.328 1.589 7.039 1 97.88 114 ARG A CA 1
ATOM 862 C C . ARG A 1 114 ? -21.547 2.959 7.676 1 97.88 114 ARG A C 1
ATOM 864 O O . ARG A 1 114 ? -20.641 3.51 8.297 1 97.88 114 ARG A O 1
ATOM 871 N N . PRO A 1 115 ? -22.766 3.504 7.488 1 97.94 115 PRO A N 1
ATOM 872 C CA . PRO A 1 115 ? -23.016 4.832 8.062 1 97.94 115 PRO A CA 1
ATOM 873 C C . PRO A 1 115 ? -22.656 4.914 9.539 1 97.94 115 PRO A C 1
ATOM 875 O O . PRO A 1 115 ? -23 4.02 10.312 1 97.94 115 PRO A O 1
ATOM 878 N N . GLY A 1 116 ? -21.844 5.918 9.898 1 98.38 116 GLY A N 1
ATOM 879 C CA . GLY A 1 116 ? -21.531 6.18 11.289 1 98.38 116 GLY A CA 1
ATOM 880 C C . GLY A 1 116 ? -20.203 5.57 11.734 1 98.38 116 GLY A C 1
ATOM 881 O O . GLY A 1 116 ? -19.734 5.836 12.836 1 98.38 116 GLY A O 1
ATOM 882 N N . GLN A 1 117 ? -19.641 4.719 10.922 1 98.75 117 GLN A N 1
ATOM 883 C CA . GLN A 1 117 ? -18.359 4.133 11.289 1 98.75 117 GLN A CA 1
ATOM 884 C C . GLN A 1 117 ? -17.297 5.215 11.477 1 98.75 117 GLN A C 1
ATOM 886 O O . GLN A 1 117 ? -17.234 6.172 10.711 1 98.75 117 GLN A O 1
ATOM 891 N N . ARG A 1 118 ? -16.531 5.117 12.5 1 98.94 118 ARG A N 1
ATOM 892 C CA . ARG A 1 118 ? -15.398 6 12.766 1 98.94 118 ARG A CA 1
ATOM 893 C C . ARG A 1 118 ? -14.211 5.66 11.867 1 98.94 118 ARG A C 1
ATOM 895 O O . ARG A 1 118 ? -13.711 4.535 11.891 1 98.94 118 ARG A O 1
ATOM 902 N N . VAL A 1 119 ? -13.789 6.715 11.117 1 98.94 119 VAL A N 1
ATOM 903 C CA . VAL A 1 119 ? -12.773 6.453 10.102 1 98.94 119 VAL A CA 1
ATOM 904 C C . VAL A 1 119 ? -11.609 7.422 10.273 1 98.94 119 VAL A C 1
ATOM 906 O O . VAL A 1 119 ? -11.812 8.617 10.508 1 98.94 119 VAL A O 1
ATOM 909 N N . VAL A 1 120 ? -10.422 6.941 10.25 1 99 120 VAL A N 1
ATOM 910 C CA . VAL A 1 120 ? -9.211 7.746 10.125 1 99 120 VAL A CA 1
ATOM 911 C C . VAL A 1 120 ? -8.641 7.617 8.711 1 99 120 VAL A C 1
ATOM 913 O O . VAL A 1 120 ? -8.477 6.508 8.203 1 99 120 VAL A O 1
ATOM 916 N N . VAL A 1 121 ? -8.383 8.727 8.016 1 98.94 121 VAL A N 1
ATOM 917 C CA . VAL A 1 121 ? -7.797 8.703 6.68 1 98.94 121 VAL A CA 1
ATOM 918 C C . VAL A 1 121 ? -6.273 8.742 6.781 1 98.94 121 VAL A C 1
ATOM 920 O O . VAL A 1 121 ? -5.723 9.477 7.609 1 98.94 121 VAL A O 1
ATOM 923 N N . MET A 1 122 ? -5.629 7.945 5.941 1 98.88 122 MET A N 1
ATOM 924 C CA . MET A 1 122 ? -4.184 7.773 6.066 1 98.88 122 MET A CA 1
ATOM 925 C C . MET A 1 122 ? -3.482 8.047 4.742 1 98.88 122 MET A C 1
ATOM 927 O O . MET A 1 122 ? -3.947 7.605 3.688 1 98.88 122 MET A O 1
ATOM 931 N N . ASP A 1 123 ? -2.41 8.734 4.797 1 98.75 123 ASP A N 1
ATOM 932 C CA . ASP A 1 123 ? -1.466 8.945 3.701 1 98.75 123 ASP A CA 1
ATOM 933 C C . ASP A 1 123 ? -0.029 8.969 4.215 1 98.75 123 ASP A C 1
ATOM 935 O O . ASP A 1 123 ? 0.205 8.914 5.426 1 98.75 123 ASP A O 1
ATOM 939 N N . ASP A 1 124 ? 0.916 8.969 3.285 1 98.56 124 ASP A N 1
ATOM 940 C CA . ASP A 1 124 ? 2.299 8.977 3.748 1 98.56 124 ASP A CA 1
ATOM 941 C C . ASP A 1 124 ? 2.775 10.391 4.039 1 98.56 124 ASP A C 1
ATOM 943 O O . ASP A 1 124 ? 3.6 10.609 4.93 1 98.56 124 ASP A O 1
ATOM 947 N N . LEU A 1 125 ? 2.248 11.367 3.229 1 98.19 125 LEU A N 1
ATOM 948 C CA . LEU A 1 125 ? 2.818 12.711 3.311 1 98.19 125 LEU A CA 1
ATOM 949 C C . LEU A 1 125 ? 1.737 13.773 3.137 1 98.19 125 LEU A C 1
ATOM 951 O O . LEU A 1 125 ? 0.886 13.656 2.252 1 98.19 125 LEU A O 1
ATOM 955 N N . LEU A 1 126 ? 1.768 14.773 4.016 1 98.06 126 LEU A N 1
ATOM 956 C CA . LEU A 1 126 ? 0.908 15.945 3.932 1 98.06 126 LEU A CA 1
ATOM 957 C C . LEU A 1 126 ? 1.69 17.156 3.436 1 98.06 126 LEU A C 1
ATOM 959 O O . LEU A 1 126 ? 2.609 17.625 4.109 1 98.06 126 LEU A O 1
ATOM 963 N N . ALA A 1 127 ? 1.355 17.547 2.291 1 95.31 127 ALA A N 1
ATOM 964 C CA . ALA A 1 127 ? 1.917 18.781 1.746 1 95.31 127 ALA A CA 1
ATOM 965 C C . ALA A 1 127 ? 0.887 19.906 1.764 1 95.31 127 ALA A C 1
ATOM 967 O O . ALA A 1 127 ? 0.699 20.578 2.787 1 95.31 127 ALA A O 1
ATOM 968 N N . THR A 1 128 ? 0.113 20.078 0.674 1 94.44 128 THR A N 1
ATOM 969 C CA . THR A 1 128 ? -0.837 21.188 0.595 1 94.44 128 THR A CA 1
ATOM 970 C C . THR A 1 128 ? -2.188 20.781 1.178 1 94.44 128 THR A C 1
ATOM 972 O O . THR A 1 128 ? -3.039 21.625 1.438 1 94.44 128 THR A O 1
ATOM 975 N N . GLY A 1 129 ? -2.391 19.516 1.287 1 96.19 129 GLY A N 1
ATOM 976 C CA . GLY A 1 129 ? -3.568 19.031 1.99 1 96.19 129 GLY A CA 1
ATOM 977 C C . GLY A 1 129 ? -4.738 18.734 1.068 1 96.19 129 GLY A C 1
ATOM 978 O O . GLY A 1 129 ? -5.785 18.266 1.516 1 96.19 129 GLY A O 1
ATOM 979 N N . GLY A 1 130 ? -4.551 18.922 -0.254 1 95.44 130 GLY A N 1
ATOM 980 C CA . GLY A 1 130 ? -5.629 18.75 -1.212 1 95.44 130 GLY A CA 1
ATOM 981 C C . GLY A 1 130 ? -6.184 17.328 -1.233 1 95.44 130 GLY A C 1
ATOM 982 O O . GLY A 1 130 ? -7.398 17.141 -1.161 1 95.44 130 GLY A O 1
ATOM 983 N N . THR A 1 131 ? -5.293 16.344 -1.304 1 96.94 131 THR A N 1
ATOM 984 C CA . THR A 1 131 ? -5.715 14.953 -1.391 1 96.94 131 THR A CA 1
ATOM 985 C C . THR A 1 131 ? -6.422 14.516 -0.111 1 96.94 131 THR A C 1
ATOM 987 O O . THR A 1 131 ? -7.48 13.891 -0.164 1 96.94 131 THR A O 1
ATOM 990 N N . LEU A 1 132 ? -5.906 14.898 1.036 1 98.31 132 LEU A N 1
ATOM 991 C CA . LEU A 1 132 ? -6.516 14.531 2.309 1 98.31 132 LEU A CA 1
ATOM 992 C C . LEU A 1 132 ? -7.883 15.188 2.465 1 98.31 132 LEU A C 1
ATOM 994 O O . LEU A 1 132 ? -8.836 14.547 2.91 1 98.31 132 LEU A O 1
ATOM 998 N N . ALA A 1 133 ? -7.965 16.422 2.08 1 98.25 133 ALA A N 1
ATOM 999 C CA . ALA A 1 133 ? -9.25 17.125 2.16 1 98.25 133 ALA A CA 1
ATOM 1000 C C . ALA A 1 133 ? -10.289 16.453 1.266 1 98.25 133 ALA A C 1
ATOM 1002 O O . ALA A 1 133 ? -11.438 16.266 1.673 1 98.25 133 ALA A O 1
ATOM 1003 N N . ALA A 1 134 ? -9.883 16.141 0.078 1 98.31 134 ALA A N 1
ATOM 1004 C CA . ALA A 1 134 ? -10.766 15.438 -0.856 1 98.31 134 ALA A CA 1
ATOM 1005 C C . ALA A 1 134 ? -11.203 14.094 -0.291 1 98.31 134 ALA A C 1
ATOM 1007 O O . ALA A 1 134 ? -12.359 13.695 -0.456 1 98.31 134 ALA A O 1
ATOM 1008 N N . SER A 1 135 ? -10.305 13.43 0.335 1 98.81 135 SER A N 1
ATOM 1009 C CA . SER A 1 135 ? -10.602 12.133 0.931 1 98.81 135 SER A CA 1
ATOM 1010 C C . SER A 1 135 ? -11.617 12.258 2.057 1 98.81 135 SER A C 1
ATOM 1012 O O . SER A 1 135 ? -12.547 11.453 2.158 1 98.81 135 SER A O 1
ATOM 1014 N N . VAL A 1 136 ? -11.438 13.203 2.93 1 98.88 136 VAL A N 1
ATOM 1015 C CA . VAL A 1 136 ? -12.383 13.453 4.016 1 98.88 136 VAL A CA 1
ATOM 1016 C C . VAL A 1 136 ? -13.773 13.695 3.445 1 98.88 136 VAL A C 1
ATOM 1018 O O . VAL A 1 136 ? -14.758 13.102 3.9 1 98.88 136 VAL A O 1
ATOM 1021 N N . ALA A 1 137 ? -13.844 14.531 2.393 1 98.75 137 ALA A N 1
ATOM 1022 C CA . ALA A 1 137 ? -15.117 14.828 1.751 1 98.75 137 ALA A CA 1
ATOM 1023 C C . ALA A 1 137 ? -15.75 13.562 1.175 1 98.75 137 ALA A C 1
ATOM 1025 O O . ALA A 1 137 ? -16.953 13.32 1.359 1 98.75 137 ALA A O 1
ATOM 1026 N N . LEU A 1 138 ? -14.977 12.828 0.49 1 98.88 138 LEU A N 1
ATOM 1027 C CA . LEU A 1 138 ? -15.438 11.594 -0.135 1 98.88 138 LEU A CA 1
ATOM 1028 C C . LEU A 1 138 ? -15.969 10.617 0.913 1 98.88 138 LEU A C 1
ATOM 1030 O O . LEU A 1 138 ? -17.047 10.031 0.737 1 98.88 138 LEU A O 1
ATOM 1034 N N . LEU A 1 139 ? -15.227 10.438 2.006 1 98.94 139 LEU A N 1
ATOM 1035 C CA . LEU A 1 139 ? -15.617 9.539 3.084 1 98.94 139 LEU A CA 1
ATOM 1036 C C . LEU A 1 139 ? -16.922 9.984 3.725 1 98.94 139 LEU A C 1
ATOM 1038 O O . LEU A 1 139 ? -17.797 9.164 4.012 1 98.94 139 LEU A O 1
ATOM 1042 N N . ARG A 1 140 ? -17.078 11.242 3.93 1 98.81 140 ARG A N 1
ATOM 1043 C CA . ARG A 1 140 ? -18.312 11.766 4.488 1 98.81 140 ARG A CA 1
ATOM 1044 C C . ARG A 1 140 ? -19.484 11.539 3.537 1 98.81 140 ARG A C 1
ATOM 1046 O O . ARG A 1 140 ? -20.594 11.242 3.975 1 98.81 140 ARG A O 1
ATOM 1053 N N . LYS A 1 141 ? -19.188 11.641 2.264 1 98.44 141 LYS A N 1
ATOM 1054 C CA . LYS A 1 141 ? -20.219 11.406 1.248 1 98.44 141 LYS A CA 1
ATOM 1055 C C . LYS A 1 141 ? -20.797 10 1.368 1 98.44 141 LYS A C 1
ATOM 1057 O O . LYS A 1 141 ? -21.969 9.773 1.07 1 98.44 141 LYS A O 1
ATOM 1062 N N . VAL A 1 142 ? -19.984 9.07 1.866 1 98.56 142 VAL A N 1
ATOM 1063 C CA . VAL A 1 142 ? -20.469 7.691 1.949 1 98.56 142 VAL A CA 1
ATOM 1064 C C . VAL A 1 142 ? -20.844 7.363 3.389 1 98.56 142 VAL A C 1
ATOM 1066 O O . VAL A 1 142 ? -21.016 6.191 3.744 1 98.56 142 VAL A O 1
ATOM 1069 N N . GLY A 1 143 ? -20.875 8.297 4.266 1 98.62 143 GLY A N 1
ATOM 1070 C CA . GLY A 1 143 ? -21.516 8.133 5.559 1 98.62 143 GLY A CA 1
ATOM 1071 C C . GLY A 1 143 ? -20.531 7.969 6.699 1 98.62 143 GLY A C 1
ATOM 1072 O O . GLY A 1 143 ? -20.938 7.707 7.84 1 98.62 143 GLY A O 1
ATOM 1073 N N . ALA A 1 144 ? -19.312 8.203 6.48 1 98.88 144 ALA A N 1
ATOM 1074 C CA . ALA A 1 144 ? -18.297 8.016 7.516 1 98.88 144 ALA A CA 1
ATOM 1075 C C . ALA A 1 144 ? -18.297 9.164 8.516 1 98.88 144 ALA A C 1
ATOM 1077 O O . ALA A 1 144 ? -18.547 10.32 8.141 1 98.88 144 ALA A O 1
ATOM 1078 N N . ASP A 1 145 ? -18.047 8.805 9.766 1 98.94 145 ASP A N 1
ATOM 1079 C CA . ASP A 1 145 ? -17.562 9.773 10.742 1 98.94 145 ASP A CA 1
ATOM 1080 C C . ASP A 1 145 ? -16.031 9.875 10.711 1 98.94 145 ASP A C 1
ATOM 1082 O O . ASP A 1 145 ? -15.344 9.062 11.328 1 98.94 145 ASP A O 1
ATOM 1086 N N . VAL A 1 146 ? -15.57 10.852 9.977 1 98.94 146 VAL A N 1
ATOM 1087 C CA . VAL A 1 146 ? -14.125 10.992 9.859 1 98.94 146 VAL A CA 1
ATOM 1088 C C . VAL A 1 146 ? -13.562 11.641 11.125 1 98.94 146 VAL A C 1
ATOM 1090 O O . VAL A 1 146 ? -13.75 12.836 11.359 1 98.94 146 VAL A O 1
ATOM 1093 N N . VAL A 1 147 ? -12.758 10.883 11.844 1 98.94 147 VAL A N 1
ATOM 1094 C CA . VAL A 1 147 ? -12.398 11.328 13.188 1 98.94 147 VAL A CA 1
ATOM 1095 C C . VAL A 1 147 ? -10.961 11.859 13.188 1 98.94 147 VAL A C 1
ATOM 1097 O O . VAL A 1 147 ? -10.508 12.438 14.18 1 98.94 147 VAL A O 1
ATOM 1100 N N . GLY A 1 148 ? -10.273 11.688 12.109 1 98.88 148 GLY A N 1
ATOM 1101 C CA . GLY A 1 148 ? -8.922 12.219 12.023 1 98.88 148 GLY A CA 1
ATOM 1102 C C . GLY A 1 148 ? -8.203 11.797 10.758 1 98.88 148 GLY A C 1
ATOM 1103 O O . GLY A 1 148 ? -8.734 11.031 9.953 1 98.88 148 GLY A O 1
ATOM 1104 N N . ALA A 1 149 ? -7.047 12.391 10.547 1 98.94 149 ALA A N 1
ATOM 1105 C CA . ALA A 1 149 ? -6.102 12.055 9.484 1 98.94 149 ALA A CA 1
ATOM 1106 C C . ALA A 1 149 ? -4.707 11.797 10.055 1 98.94 149 ALA A C 1
ATOM 1108 O O . ALA A 1 149 ? -4.305 12.438 11.031 1 98.94 149 ALA A O 1
ATOM 1109 N N . SER A 1 150 ? -4.055 10.844 9.469 1 98.88 150 SER A N 1
ATOM 1110 C CA . SER A 1 150 ? -2.715 10.516 9.938 1 98.88 150 SER A CA 1
ATOM 1111 C C . SER A 1 150 ? -1.741 10.375 8.773 1 98.88 150 SER A C 1
ATOM 1113 O O . SER A 1 150 ? -2.078 9.789 7.738 1 98.88 150 SER A O 1
ATOM 1115 N N . VAL A 1 151 ? -0.531 10.906 8.969 1 98.88 151 VAL A N 1
ATOM 1116 C CA . VAL A 1 151 ? 0.519 10.82 7.965 1 98.88 151 VAL A CA 1
ATOM 1117 C C . VAL A 1 151 ? 1.855 10.508 8.633 1 98.88 151 VAL A C 1
ATOM 1119 O O . VAL A 1 151 ? 2.02 10.734 9.836 1 98.88 151 VAL A O 1
ATOM 1122 N N . LEU A 1 152 ? 2.756 9.984 7.828 1 98.75 152 LEU A N 1
ATOM 1123 C CA . LEU A 1 152 ? 4.117 9.758 8.297 1 98.75 152 LEU A CA 1
ATOM 1124 C C . LEU A 1 152 ? 4.898 11.07 8.352 1 98.75 152 LEU A C 1
ATOM 1126 O O . LEU A 1 152 ? 5.574 11.352 9.344 1 98.75 152 LEU A O 1
ATOM 1130 N N . VAL A 1 153 ? 4.742 11.875 7.309 1 98.69 153 VAL A N 1
ATOM 1131 C CA . VAL A 1 153 ? 5.52 13.102 7.168 1 98.69 153 VAL A CA 1
ATOM 1132 C C . VAL A 1 153 ? 4.586 14.281 6.91 1 98.69 153 VAL A C 1
ATOM 1134 O O . VAL A 1 153 ? 3.656 14.18 6.105 1 98.69 153 VAL A O 1
ATOM 1137 N N . GLU A 1 154 ? 4.801 15.367 7.543 1 98.69 154 GLU A N 1
ATOM 1138 C CA . GLU A 1 154 ? 4.121 16.625 7.277 1 98.69 154 GLU A CA 1
ATOM 1139 C C . GLU A 1 154 ? 5.109 17.719 6.875 1 98.69 154 GLU A C 1
ATOM 1141 O O . GLU A 1 154 ? 6.117 17.922 7.555 1 98.69 154 GLU A O 1
ATOM 1146 N N . LEU A 1 155 ? 4.855 18.297 5.727 1 97.69 155 LEU A N 1
ATOM 1147 C CA . LEU A 1 155 ? 5.559 19.516 5.332 1 97.69 155 LEU A CA 1
ATOM 1148 C C . LEU A 1 155 ? 4.793 20.75 5.785 1 97.69 155 LEU A C 1
ATOM 1150 O O . LEU A 1 155 ? 3.973 21.297 5.039 1 97.69 155 LEU A O 1
ATOM 1154 N N . ARG A 1 156 ? 5.113 21.297 6.887 1 97.69 156 ARG A N 1
ATOM 1155 C CA . ARG A 1 156 ? 4.316 22.297 7.582 1 97.69 156 ARG A CA 1
ATOM 1156 C C . ARG A 1 156 ? 4.297 23.609 6.805 1 97.69 156 ARG A C 1
ATOM 1158 O O . ARG A 1 156 ? 3.301 24.344 6.828 1 97.69 156 ARG A O 1
ATOM 1165 N N . ALA A 1 157 ? 5.34 23.922 6.137 1 95.81 157 ALA A N 1
ATOM 1166 C CA . ALA A 1 157 ? 5.469 25.188 5.422 1 95.81 157 ALA A CA 1
ATOM 1167 C C . ALA A 1 157 ? 4.434 25.297 4.305 1 95.81 157 ALA A C 1
ATOM 1169 O O . ALA A 1 157 ? 4.137 26.406 3.828 1 95.81 157 ALA A O 1
ATOM 1170 N N . LEU A 1 158 ? 3.893 24.219 3.951 1 95.19 158 LEU A N 1
ATOM 1171 C CA . LEU A 1 158 ? 2.963 24.234 2.826 1 95.19 158 LEU A CA 1
ATOM 1172 C C . LEU A 1 158 ? 1.523 24.375 3.312 1 95.19 158 LEU A C 1
ATOM 1174 O O . LEU A 1 158 ? 0.598 24.469 2.502 1 95.19 158 LEU A O 1
ATOM 1178 N N . GLY A 1 159 ? 1.272 24.297 4.578 1 96.12 159 GLY A N 1
ATOM 1179 C CA . GLY A 1 159 ? 0.034 24.719 5.219 1 96.12 159 GLY A CA 1
ATOM 1180 C C . GLY A 1 159 ? -1.106 23.734 4.996 1 96.12 159 GLY A C 1
ATOM 1181 O O . GLY A 1 159 ? -2.277 24.125 5.055 1 96.12 159 GLY A O 1
ATOM 1182 N N . GLY A 1 160 ? -0.784 22.5 4.672 1 96.69 160 GLY A N 1
ATOM 1183 C CA . GLY A 1 160 ? -1.81 21.531 4.348 1 96.69 160 GLY A CA 1
ATOM 1184 C C . GLY A 1 160 ? -2.785 21.281 5.48 1 96.69 160 GLY A C 1
ATOM 1185 O O . GLY A 1 160 ? -3.971 21.031 5.246 1 96.69 160 GLY A O 1
ATOM 1186 N N . ARG A 1 161 ? -2.367 21.328 6.68 1 97.44 161 ARG A N 1
ATOM 1187 C CA . ARG A 1 161 ? -3.178 21.062 7.863 1 97.44 161 ARG A CA 1
ATOM 1188 C C . ARG A 1 161 ? -4.363 22.016 7.938 1 97.44 161 ARG A C 1
ATOM 1190 O O . ARG A 1 161 ? -5.441 21.641 8.406 1 97.4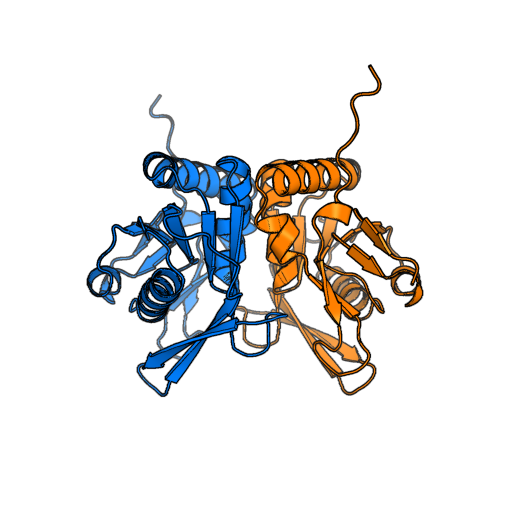4 161 ARG A O 1
ATOM 1197 N N . GLN A 1 162 ? -4.188 23.188 7.473 1 97.25 162 GLN A N 1
ATOM 1198 C CA . GLN A 1 162 ? -5.219 24.219 7.555 1 97.25 162 GLN A CA 1
ATOM 1199 C C . GLN A 1 162 ? -6.395 23.906 6.637 1 97.25 162 GLN A C 1
ATOM 1201 O O . GLN A 1 162 ? -7.492 24.438 6.816 1 97.25 162 GLN A O 1
ATOM 1206 N N . ARG A 1 163 ? -6.164 23.078 5.73 1 95.69 163 ARG A N 1
ATOM 1207 C CA . ARG A 1 163 ? -7.215 22.719 4.781 1 95.69 163 ARG A CA 1
ATOM 1208 C C . ARG A 1 163 ? -8.125 21.641 5.355 1 95.69 163 ARG A C 1
ATOM 1210 O O . ARG A 1 163 ? -9.172 21.328 4.781 1 95.69 163 ARG A O 1
ATOM 1217 N N . LEU A 1 164 ? -7.695 21.062 6.41 1 98.12 164 LEU A N 1
ATOM 1218 C CA . LEU A 1 164 ? -8.43 19.938 6.996 1 98.12 164 LEU A CA 1
ATOM 1219 C C . LEU A 1 164 ? -9.266 20.406 8.188 1 98.12 164 LEU A C 1
ATOM 1221 O O . LEU A 1 164 ? -8.797 21.219 8.992 1 98.12 164 LEU A O 1
ATOM 1225 N N . ASP A 1 165 ? -10.484 19.938 8.258 1 98.38 165 ASP A N 1
ATOM 1226 C CA . ASP A 1 165 ? -11.359 20.266 9.375 1 98.38 165 ASP A CA 1
ATOM 1227 C C . ASP A 1 165 ? -11.438 19.125 10.383 1 98.38 165 ASP A C 1
ATOM 1229 O O . ASP A 1 165 ? -12.398 19.016 11.141 1 98.38 165 ASP A O 1
ATOM 1233 N N . VAL A 1 166 ? -10.5 18.188 10.32 1 98.81 166 VAL A N 1
ATOM 1234 C CA . VAL A 1 166 ? -10.344 17.094 11.273 1 98.81 166 VAL A CA 1
ATOM 1235 C C . VAL A 1 166 ? -8.969 17.172 11.922 1 98.81 166 VAL A C 1
ATOM 1237 O O . VAL A 1 166 ? -8.047 17.766 11.367 1 98.81 166 VAL A O 1
ATOM 1240 N N . PRO A 1 167 ? -8.805 16.531 13.125 1 98.75 167 PRO A N 1
ATOM 1241 C CA . PRO A 1 167 ? -7.465 16.484 13.711 1 98.75 167 PRO A CA 1
ATOM 1242 C C . PRO A 1 167 ? -6.477 15.711 12.836 1 98.75 167 PRO A C 1
ATOM 1244 O O . PRO A 1 167 ? -6.863 14.758 12.156 1 98.75 167 PRO A O 1
ATOM 1247 N N . VAL A 1 168 ? -5.207 16.188 12.898 1 98.75 168 VAL A N 1
ATOM 1248 C CA . VAL A 1 168 ? -4.164 15.562 12.094 1 98.75 168 VAL A CA 1
ATOM 1249 C C . VAL A 1 168 ? -3.02 15.102 12.992 1 98.75 168 VAL A C 1
ATOM 1251 O O . VAL A 1 168 ? -2.535 15.875 13.828 1 98.75 168 VAL A O 1
ATOM 1254 N N . GLN A 1 169 ? -2.65 13.852 12.836 1 98.69 169 GLN A N 1
ATOM 1255 C CA . GLN A 1 169 ? -1.445 13.32 13.461 1 98.69 169 GLN A CA 1
ATOM 1256 C C . GLN A 1 169 ? -0.346 13.094 12.43 1 98.69 169 GLN A C 1
ATOM 1258 O O . GLN A 1 169 ? -0.556 12.398 11.43 1 98.69 169 GLN A O 1
ATOM 1263 N N . ALA A 1 170 ? 0.762 13.688 12.617 1 98.69 170 ALA A N 1
ATOM 1264 C CA . ALA A 1 170 ? 1.958 13.469 11.812 1 98.69 170 ALA A CA 1
ATOM 1265 C C . ALA A 1 170 ? 3.109 12.938 12.664 1 98.69 170 ALA A C 1
ATOM 1267 O O . ALA A 1 170 ? 3.379 13.469 13.742 1 98.69 170 ALA A O 1
ATOM 1268 N N . LEU A 1 171 ? 3.773 11.977 12.203 1 98.44 171 LEU A N 1
ATOM 1269 C CA . LEU A 1 171 ? 4.855 11.367 12.977 1 98.44 171 LEU A CA 1
ATOM 1270 C C . LEU A 1 171 ? 6.109 12.242 12.922 1 98.44 171 LEU A C 1
ATOM 1272 O O . LEU A 1 171 ? 6.777 12.43 13.945 1 98.44 171 LEU A O 1
ATOM 1276 N N . ILE A 1 172 ? 6.441 12.672 11.711 1 98.19 172 ILE A N 1
ATOM 1277 C CA . ILE A 1 172 ? 7.609 13.5 11.445 1 98.19 172 ILE A CA 1
ATOM 1278 C C . ILE A 1 172 ? 7.18 14.797 10.766 1 98.19 172 ILE A C 1
ATOM 1280 O O . ILE A 1 172 ? 6.34 14.781 9.859 1 98.19 172 ILE A O 1
ATOM 1284 N N . SER A 1 173 ? 7.691 15.891 11.203 1 98.06 173 SER A N 1
ATOM 1285 C CA . SER A 1 173 ? 7.348 17.172 10.594 1 98.06 173 SER A CA 1
ATOM 1286 C C . SER A 1 173 ? 8.594 17.922 10.156 1 98.06 173 SER A C 1
ATOM 1288 O O . SER A 1 173 ? 9.609 17.922 10.859 1 98.06 173 SER A O 1
ATOM 1290 N N . TYR A 1 174 ? 8.477 18.531 8.992 1 97.12 174 TYR A N 1
ATOM 1291 C CA . TYR A 1 174 ? 9.5 19.438 8.492 1 97.12 174 TYR A CA 1
ATOM 1292 C C . TYR A 1 174 ? 8.953 20.859 8.367 1 97.12 174 TYR A C 1
ATOM 1294 O O . TYR A 1 174 ? 7.82 21.062 7.922 1 97.12 174 TYR A O 1
ATOM 1302 N N . ASP A 1 175 ? 9.695 21.875 8.805 1 93.31 175 ASP A N 1
ATOM 1303 C CA . ASP A 1 175 ? 9.258 23.266 8.805 1 93.31 175 ASP A CA 1
ATOM 1304 C C . ASP A 1 175 ? 9.742 24 7.555 1 93.31 175 ASP A C 1
ATOM 1306 O O . ASP A 1 175 ? 9.305 25.109 7.27 1 93.31 175 ASP A O 1
ATOM 1310 N N . ASP A 1 176 ? 10.727 23.438 6.793 1 77.88 176 ASP A N 1
ATOM 1311 C CA . ASP A 1 176 ? 11.289 24.141 5.645 1 77.88 176 ASP A CA 1
ATOM 1312 C C . ASP A 1 176 ? 11.297 23.234 4.406 1 77.88 176 ASP A C 1
ATOM 1314 O O . ASP A 1 176 ? 11.297 22.016 4.523 1 77.88 176 ASP A O 1
ATOM 1318 N N . MET B 1 1 ? -13.586 -30.219 19.969 1 30.98 1 MET B N 1
ATOM 1319 C CA . MET B 1 1 ? -14.164 -28.969 19.484 1 30.98 1 MET B CA 1
ATOM 1320 C C . MET B 1 1 ? -13.359 -28.422 18.312 1 30.98 1 MET B C 1
ATOM 1322 O O . MET B 1 1 ? -12.188 -28.078 18.453 1 30.98 1 MET B O 1
ATOM 1326 N N . THR B 1 2 ? -13.391 -28.969 17.172 1 39.19 2 THR B N 1
ATOM 1327 C CA . THR B 1 2 ? -12.602 -28.719 15.969 1 39.19 2 THR B CA 1
ATOM 1328 C C . THR B 1 2 ? -12.562 -27.219 15.648 1 39.19 2 THR B C 1
ATOM 1330 O O . THR B 1 2 ? -13.609 -26.594 15.477 1 39.19 2 THR B O 1
ATOM 1333 N N . THR B 1 3 ? -11.844 -26.406 16.422 1 45.28 3 THR B N 1
ATOM 1334 C CA . THR B 1 3 ? -11.758 -24.953 16.297 1 45.28 3 THR B CA 1
ATOM 1335 C C . THR B 1 3 ? -11.867 -24.531 14.844 1 45.28 3 THR B C 1
ATOM 1337 O O . THR B 1 3 ? -11.055 -24.922 14.008 1 45.28 3 THR B O 1
ATOM 1340 N N . ALA B 1 4 ? -12.945 -24.422 14.398 1 55.44 4 ALA B N 1
ATOM 1341 C CA . ALA B 1 4 ? -13.328 -24.094 13.023 1 55.44 4 ALA B CA 1
ATOM 1342 C C . ALA B 1 4 ? -12.477 -22.953 12.477 1 55.44 4 ALA B C 1
ATOM 1344 O O . ALA B 1 4 ? -12.43 -21.859 13.055 1 55.44 4 ALA B O 1
ATOM 1345 N N . THR B 1 5 ? -11.328 -23.359 11.734 1 83.19 5 THR B N 1
ATOM 1346 C CA . THR B 1 5 ? -10.438 -22.391 11.109 1 83.19 5 THR B CA 1
ATOM 1347 C C . THR B 1 5 ? -11.211 -21.484 10.148 1 83.19 5 THR B C 1
ATOM 1349 O O . THR B 1 5 ? -12.148 -21.938 9.484 1 83.19 5 THR B O 1
ATOM 1352 N N . MET B 1 6 ? -11.094 -20.234 10.227 1 92.38 6 MET B N 1
ATOM 1353 C CA . MET B 1 6 ? -11.781 -19.234 9.406 1 92.38 6 MET B CA 1
ATOM 1354 C C . MET B 1 6 ? -11.539 -19.5 7.922 1 92.38 6 MET B C 1
ATOM 1356 O O . MET B 1 6 ? -10.398 -19.672 7.496 1 92.38 6 MET B O 1
ATOM 1360 N N . ASP B 1 7 ? -12.633 -19.656 7.227 1 96.81 7 ASP B N 1
ATOM 1361 C CA . ASP B 1 7 ? -12.539 -19.75 5.77 1 96.81 7 ASP B CA 1
ATOM 1362 C C . ASP B 1 7 ? -12.469 -18.359 5.141 1 96.81 7 ASP B C 1
ATOM 1364 O O . ASP B 1 7 ? -13.492 -17.703 4.941 1 96.81 7 ASP B O 1
ATOM 1368 N N . LEU B 1 8 ? -11.328 -17.984 4.734 1 97.88 8 LEU B N 1
ATOM 1369 C CA . LEU B 1 8 ? -11.078 -16.625 4.254 1 97.88 8 LEU B CA 1
ATOM 1370 C C . LEU B 1 8 ? -11.758 -16.391 2.91 1 97.88 8 LEU B C 1
ATOM 1372 O O . LEU B 1 8 ? -12.023 -15.242 2.537 1 97.88 8 LEU B O 1
ATOM 1376 N N . LYS B 1 9 ? -11.984 -17.438 2.146 1 97.19 9 LYS B N 1
ATOM 1377 C CA . LYS B 1 9 ? -12.633 -17.297 0.845 1 97.19 9 LYS B CA 1
ATOM 1378 C C . LYS B 1 9 ? -14.016 -16.672 0.98 1 97.19 9 LYS B C 1
ATOM 1380 O O . LYS B 1 9 ? -14.484 -15.984 0.065 1 97.19 9 LYS B O 1
ATOM 1385 N N . GLN B 1 10 ? -14.617 -16.844 2.145 1 97.5 10 GLN B N 1
ATOM 1386 C CA . GLN B 1 10 ? -15.945 -16.297 2.396 1 97.5 10 GLN B CA 1
ATOM 1387 C C . GLN B 1 10 ? -15.906 -14.773 2.436 1 97.5 10 GLN B C 1
ATOM 1389 O O . GLN B 1 10 ? -16.953 -14.117 2.359 1 97.5 10 GLN B O 1
ATOM 1394 N N . HIS B 1 11 ? -14.75 -14.211 2.557 1 97.88 11 HIS B N 1
ATOM 1395 C CA . HIS B 1 11 ? -14.617 -12.766 2.682 1 97.88 11 HIS B CA 1
ATOM 1396 C C . HIS B 1 11 ? -14.07 -12.148 1.398 1 97.88 11 HIS B C 1
ATOM 1398 O O . HIS B 1 11 ? -13.75 -10.961 1.362 1 97.88 11 HIS B O 1
ATOM 1404 N N . ILE B 1 12 ? -13.922 -12.914 0.372 1 98.06 12 ILE B N 1
ATOM 1405 C CA . ILE B 1 12 ? -13.508 -12.414 -0.934 1 98.06 12 ILE B CA 1
ATOM 1406 C C . ILE B 1 12 ? -14.703 -12.406 -1.887 1 98.06 12 ILE B C 1
ATOM 1408 O O . ILE B 1 12 ? -15.344 -13.43 -2.098 1 98.06 12 ILE B O 1
ATOM 1412 N N . ARG B 1 13 ? -14.945 -11.273 -2.432 1 97.5 13 ARG B N 1
ATOM 1413 C CA . ARG B 1 13 ? -16.109 -11.086 -3.299 1 97.5 13 ARG B CA 1
ATOM 1414 C C . ARG B 1 13 ? -15.719 -11.219 -4.77 1 97.5 13 ARG B C 1
ATOM 1416 O O . ARG B 1 13 ? -14.703 -10.656 -5.195 1 97.5 13 ARG B O 1
ATOM 1423 N N . GLY B 1 14 ? -16.453 -12.055 -5.516 1 96.88 14 GLY B N 1
ATOM 1424 C CA . GLY B 1 14 ? -16.297 -12.094 -6.961 1 96.88 14 GLY B CA 1
ATOM 1425 C C . GLY B 1 14 ? -17.125 -11.039 -7.672 1 96.88 14 GLY B C 1
ATOM 1426 O O . GLY B 1 14 ? -18.328 -10.93 -7.445 1 96.88 14 GLY B O 1
ATOM 1427 N N . ILE B 1 15 ? -16.5 -10.211 -8.453 1 97.69 15 ILE B N 1
ATOM 1428 C CA . ILE B 1 15 ? -17.172 -9.164 -9.227 1 97.69 15 ILE B CA 1
ATOM 1429 C C . ILE B 1 15 ? -17.016 -9.445 -10.719 1 97.69 15 ILE B C 1
ATOM 1431 O O . ILE B 1 15 ? -15.914 -9.336 -11.266 1 97.69 15 ILE B O 1
ATOM 1435 N N . PRO B 1 16 ? -18.016 -9.773 -11.367 1 96.56 16 PRO B N 1
ATOM 1436 C CA . PRO B 1 16 ? -17.891 -10.062 -12.797 1 96.56 16 PRO B CA 1
ATOM 1437 C C . PRO B 1 16 ? -17.609 -8.82 -13.633 1 96.56 16 PRO B C 1
ATOM 1439 O O . PRO B 1 16 ? -17.891 -7.703 -13.195 1 96.56 16 PRO B O 1
ATOM 1442 N N . ASP B 1 17 ? -17.016 -9.008 -14.867 1 96.19 17 ASP B N 1
ATOM 1443 C CA . ASP B 1 17 ? -16.844 -8.023 -15.93 1 96.19 17 ASP B CA 1
ATOM 1444 C C . ASP B 1 17 ? -16.016 -6.84 -15.453 1 96.19 17 ASP B C 1
ATOM 1446 O O . ASP B 1 17 ? -16.328 -5.688 -15.758 1 96.1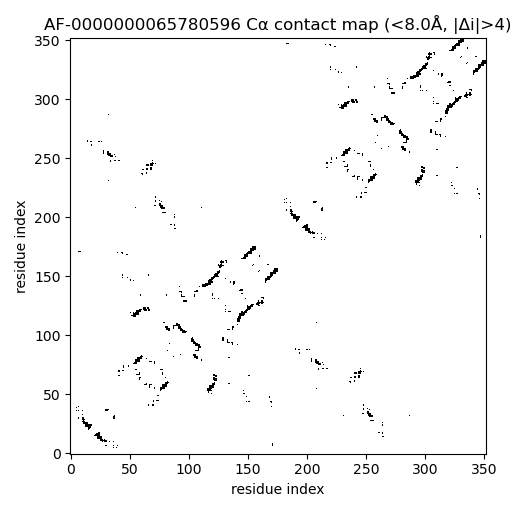9 17 ASP B O 1
ATOM 1450 N N . PHE B 1 18 ? -15.031 -7.145 -14.711 1 96.19 18 PHE B N 1
ATOM 1451 C CA . PHE B 1 18 ? -14.07 -6.148 -14.25 1 96.19 18 PHE B CA 1
ATOM 1452 C C . PHE B 1 18 ? -12.641 -6.668 -14.398 1 96.19 18 PHE B C 1
ATOM 1454 O O . PHE B 1 18 ? -12.336 -7.785 -13.977 1 96.19 18 PHE B O 1
ATOM 1461 N N . PRO B 1 19 ? -11.781 -5.902 -14.836 1 93.44 19 PRO B N 1
ATOM 1462 C CA . PRO B 1 19 ? -11.914 -4.539 -15.359 1 93.44 19 PRO B CA 1
ATOM 1463 C C . PRO B 1 19 ? -12.539 -4.5 -16.75 1 93.44 19 PRO B C 1
ATOM 1465 O O . PRO B 1 19 ? -12.859 -3.42 -17.25 1 93.44 19 PRO B O 1
ATOM 1468 N N . LYS B 1 20 ? -12.664 -5.734 -17.375 1 93.38 20 LYS B N 1
ATOM 1469 C CA . LYS B 1 20 ? -13.312 -5.836 -18.688 1 93.38 20 LYS B CA 1
ATOM 1470 C C . LYS B 1 20 ? -14.359 -6.945 -18.688 1 93.38 20 LYS B C 1
ATOM 1472 O O . LYS B 1 20 ? -14.336 -7.836 -17.844 1 93.38 20 LYS B O 1
ATOM 1477 N N . PRO B 1 21 ? -15.242 -6.867 -19.656 1 94.69 21 PRO B N 1
ATOM 1478 C CA . PRO B 1 21 ? -16.266 -7.914 -19.75 1 94.69 21 PRO B CA 1
ATOM 1479 C C . PRO B 1 21 ? -15.656 -9.312 -19.828 1 94.69 21 PRO B C 1
ATOM 1481 O O . PRO B 1 21 ? -14.641 -9.516 -20.5 1 94.69 21 PRO B O 1
ATOM 1484 N N . GLY B 1 22 ? -16.266 -10.336 -19.094 1 94 22 GLY B N 1
ATOM 1485 C CA . GLY B 1 22 ? -15.844 -11.727 -19.172 1 94 22 GLY B CA 1
ATOM 1486 C C . GLY B 1 22 ? -14.875 -12.117 -18.062 1 94 22 GLY B C 1
ATOM 1487 O O . GLY B 1 22 ? -14.594 -13.305 -17.875 1 94 22 GLY B O 1
ATOM 1488 N N . ILE B 1 23 ? -14.391 -11.133 -17.328 1 92.44 23 ILE B N 1
ATOM 1489 C CA . ILE B 1 23 ? -13.406 -11.406 -16.297 1 92.44 23 ILE B CA 1
ATOM 1490 C C . ILE B 1 23 ? -14.086 -11.391 -14.922 1 92.44 23 ILE B C 1
ATOM 1492 O O . ILE B 1 23 ? -14.859 -10.477 -14.617 1 92.44 23 ILE B O 1
ATOM 1496 N N . LEU B 1 24 ? -13.883 -12.469 -14.203 1 95.25 24 LEU B N 1
ATOM 1497 C CA . LEU B 1 24 ? -14.289 -12.477 -12.797 1 95.25 24 LEU B CA 1
ATOM 1498 C C . LEU B 1 24 ? -13.18 -11.93 -11.906 1 95.25 24 LEU B C 1
ATOM 1500 O O . LEU B 1 24 ? -12.109 -12.531 -11.797 1 95.25 24 LEU B O 1
ATOM 1504 N N . PHE B 1 25 ? -13.484 -10.867 -11.281 1 96.25 25 PHE B N 1
ATOM 1505 C CA . PHE B 1 25 ? -12.508 -10.195 -10.422 1 96.25 25 PHE B CA 1
ATOM 1506 C C . PHE B 1 25 ? -12.68 -10.625 -8.969 1 96.25 25 PHE B C 1
ATOM 1508 O O . PHE B 1 25 ? -13.781 -10.562 -8.422 1 96.25 25 PHE B O 1
ATOM 1515 N N . TYR B 1 26 ? -11.594 -11.023 -8.367 1 97.25 26 TYR B N 1
ATOM 1516 C CA . TYR B 1 26 ? -11.625 -11.367 -6.945 1 97.25 26 TYR B CA 1
ATOM 1517 C C . TYR B 1 26 ? -11.25 -10.164 -6.09 1 97.25 26 TYR B C 1
ATOM 1519 O O . TYR B 1 26 ? -10.07 -9.828 -5.953 1 97.25 26 TYR B O 1
ATOM 1527 N N . ASP B 1 27 ? -12.266 -9.602 -5.527 1 97.94 27 ASP B N 1
ATOM 1528 C CA . ASP B 1 27 ? -12.156 -8.352 -4.777 1 97.94 27 ASP B CA 1
ATOM 1529 C C . ASP B 1 27 ? -11.711 -8.617 -3.34 1 97.94 27 ASP B C 1
ATOM 1531 O O . ASP B 1 27 ? -12.5 -9.086 -2.516 1 97.94 27 ASP B O 1
ATOM 1535 N N . ILE B 1 28 ? -10.492 -8.211 -3.051 1 98.44 28 ILE B N 1
ATOM 1536 C CA . ILE B 1 28 ? -9.938 -8.477 -1.729 1 98.44 28 ILE B CA 1
ATOM 1537 C C . ILE B 1 28 ? -10.375 -7.379 -0.758 1 98.44 28 ILE B C 1
ATOM 1539 O O . ILE B 1 28 ? -10.156 -7.488 0.451 1 98.44 28 ILE B O 1
ATOM 1543 N N . SER B 1 29 ? -11.008 -6.316 -1.228 1 98.56 29 SER B N 1
ATOM 1544 C CA . SER B 1 29 ? -11.406 -5.211 -0.365 1 98.56 29 SER B CA 1
ATOM 1545 C C . SER B 1 29 ? -12.375 -5.676 0.719 1 98.56 29 SER B C 1
ATOM 1547 O O . SER B 1 29 ? -12.336 -5.184 1.849 1 98.56 29 SER B O 1
ATOM 1549 N N . THR B 1 30 ? -13.203 -6.656 0.387 1 98.44 30 THR B N 1
ATOM 1550 C CA . THR B 1 30 ? -14.188 -7.133 1.356 1 98.44 30 THR B CA 1
ATOM 1551 C C . THR B 1 30 ? -13.508 -7.918 2.475 1 98.44 30 THR B C 1
ATOM 1553 O O . THR B 1 30 ? -13.945 -7.879 3.625 1 98.44 30 THR B O 1
ATOM 1556 N N . LEU B 1 31 ? -12.469 -8.617 2.158 1 98.62 31 LEU B N 1
ATOM 1557 C CA . LEU B 1 31 ? -11.672 -9.266 3.191 1 98.62 31 LEU B CA 1
ATOM 1558 C C . LEU B 1 31 ? -11 -8.234 4.09 1 98.62 31 LEU B C 1
ATOM 1560 O O . LEU B 1 31 ? -11.031 -8.352 5.316 1 98.62 31 LEU B O 1
ATOM 1564 N N . MET B 1 32 ? -10.438 -7.195 3.521 1 98.75 32 MET B N 1
ATOM 1565 C CA . MET B 1 32 ? -9.695 -6.156 4.234 1 98.75 32 MET B CA 1
ATOM 1566 C C . MET B 1 32 ? -10.617 -5.395 5.188 1 98.75 32 MET B C 1
ATOM 1568 O O . MET B 1 32 ? -10.188 -4.98 6.266 1 98.75 32 MET B O 1
ATOM 1572 N N . ARG B 1 33 ? -11.836 -5.227 4.855 1 98.44 33 ARG B N 1
ATOM 1573 C CA . ARG B 1 33 ? -12.789 -4.438 5.637 1 98.44 33 ARG B CA 1
ATOM 1574 C C . ARG B 1 33 ? -13.195 -5.18 6.902 1 98.44 33 ARG B C 1
ATOM 1576 O O . ARG B 1 33 ? -13.719 -4.574 7.844 1 98.44 33 ARG B O 1
ATOM 1583 N N . ASN B 1 34 ? -13.031 -6.48 6.828 1 98.31 34 ASN B N 1
ATOM 1584 C CA . ASN B 1 34 ? -13.328 -7.305 7.996 1 98.31 34 ASN B CA 1
ATOM 1585 C C . ASN B 1 34 ? -12.102 -7.477 8.883 1 98.31 34 ASN B C 1
ATOM 1587 O O . ASN B 1 34 ? -11.188 -8.234 8.555 1 98.31 34 ASN B O 1
ATOM 1591 N N . ALA B 1 35 ? -12.164 -6.816 10.031 1 98.12 35 ALA B N 1
ATOM 1592 C CA . ALA B 1 35 ? -11 -6.742 10.906 1 98.12 35 ALA B CA 1
ATOM 1593 C C . ALA B 1 35 ? -10.508 -8.133 11.289 1 98.12 35 ALA B C 1
ATOM 1595 O O . ALA B 1 35 ? -9.305 -8.406 11.258 1 98.12 35 ALA B O 1
ATOM 1596 N N . ASP B 1 36 ? -11.367 -8.992 11.641 1 98.12 36 ASP B N 1
ATOM 1597 C CA . ASP B 1 36 ? -10.984 -10.344 12.047 1 98.12 36 ASP B CA 1
ATOM 1598 C C . ASP B 1 36 ? -10.383 -11.125 10.883 1 98.12 36 ASP B C 1
ATOM 1600 O O . ASP B 1 36 ? -9.336 -11.758 11.031 1 98.12 36 ASP B O 1
ATOM 1604 N N . ALA B 1 37 ? -11.016 -11.078 9.742 1 98.5 37 ALA B N 1
ATOM 1605 C CA . ALA B 1 37 ? -10.516 -11.789 8.57 1 98.5 37 ALA B CA 1
ATOM 1606 C C . ALA B 1 37 ? -9.141 -11.273 8.156 1 98.5 37 ALA B C 1
ATOM 1608 O O . ALA B 1 37 ? -8.266 -12.062 7.793 1 98.5 37 ALA B O 1
ATOM 1609 N N . TRP B 1 38 ? -9.016 -9.992 8.219 1 98.5 38 TRP B N 1
ATOM 1610 C CA . TRP B 1 38 ? -7.73 -9.391 7.867 1 98.5 38 TRP B CA 1
ATOM 1611 C C . TRP B 1 38 ? -6.633 -9.859 8.82 1 98.5 38 TRP B C 1
ATOM 1613 O O . TRP B 1 38 ? -5.547 -10.234 8.375 1 98.5 38 TRP B O 1
ATOM 1623 N N . GLN B 1 39 ? -6.91 -9.891 10.086 1 98.25 39 GLN B N 1
ATOM 1624 C CA . GLN B 1 39 ? -5.941 -10.344 11.078 1 98.25 39 GLN B CA 1
ATOM 1625 C C . GLN B 1 39 ? -5.531 -11.789 10.828 1 98.25 39 GLN B C 1
ATOM 1627 O O . GLN B 1 39 ? -4.348 -12.125 10.867 1 98.25 39 GLN B O 1
ATOM 1632 N N . VAL B 1 40 ? -6.477 -12.609 10.562 1 98.38 40 VAL B N 1
ATOM 1633 C CA . VAL B 1 40 ? -6.215 -14.023 10.312 1 98.38 40 VAL B CA 1
ATOM 1634 C C . VAL B 1 40 ? -5.379 -14.172 9.039 1 98.38 40 VAL B C 1
ATOM 1636 O O . VAL B 1 40 ? -4.398 -14.922 9.016 1 98.38 40 VAL B O 1
ATOM 1639 N N . ALA B 1 41 ? -5.734 -13.422 8.023 1 98.62 41 ALA B N 1
ATOM 1640 C CA . ALA B 1 41 ? -5.012 -13.5 6.758 1 98.62 41 ALA B CA 1
ATOM 1641 C C . ALA B 1 41 ? -3.551 -13.102 6.934 1 98.62 41 ALA B C 1
ATOM 1643 O O . ALA B 1 41 ? -2.648 -13.812 6.488 1 98.62 41 ALA B O 1
ATOM 1644 N N . MET B 1 42 ? -3.324 -11.992 7.582 1 98.56 42 MET B N 1
ATOM 1645 C CA . MET B 1 42 ? -1.96 -11.508 7.773 1 98.56 42 MET B CA 1
ATOM 1646 C C . MET B 1 42 ? -1.169 -12.453 8.672 1 98.56 42 MET B C 1
ATOM 1648 O O . MET B 1 42 ? 0.023 -12.672 8.453 1 98.56 42 MET B O 1
ATOM 1652 N N . GLY B 1 43 ? -1.834 -12.953 9.617 1 98.31 43 GLY B N 1
ATOM 1653 C CA . GLY B 1 43 ? -1.171 -13.938 10.461 1 98.31 43 GLY B CA 1
ATOM 1654 C C . GLY B 1 43 ? -0.749 -15.188 9.703 1 98.31 43 GLY B C 1
ATOM 1655 O O . GLY B 1 43 ? 0.389 -15.641 9.836 1 98.31 43 GLY B O 1
ATOM 1656 N N . ARG B 1 44 ? -1.621 -15.742 8.938 1 98.56 44 ARG B N 1
ATOM 1657 C CA . ARG B 1 44 ? -1.337 -16.953 8.18 1 98.56 44 ARG B CA 1
ATOM 1658 C C . ARG B 1 44 ? -0.245 -16.703 7.141 1 98.56 44 ARG B C 1
ATOM 1660 O O . ARG B 1 44 ? 0.637 -17.547 6.949 1 98.56 44 ARG B O 1
ATOM 1667 N N . LEU B 1 45 ? -0.3 -15.586 6.477 1 98.44 45 LEU B N 1
ATOM 1668 C CA . LEU B 1 45 ? 0.738 -15.266 5.5 1 98.44 45 LEU B CA 1
ATOM 1669 C C . LEU B 1 45 ? 2.09 -15.086 6.188 1 98.44 45 LEU B C 1
ATOM 1671 O O . LEU B 1 45 ? 3.115 -15.539 5.668 1 98.44 45 LEU B O 1
ATOM 1675 N N . THR B 1 46 ? 2.055 -14.406 7.324 1 98.69 46 THR B N 1
ATOM 1676 C CA . THR B 1 46 ? 3.285 -14.242 8.086 1 98.69 46 THR B CA 1
ATOM 1677 C C . THR B 1 46 ? 3.902 -15.594 8.422 1 98.69 46 THR B C 1
ATOM 1679 O O . THR B 1 46 ? 5.102 -15.797 8.234 1 98.69 46 THR B O 1
ATOM 1682 N N . HIS B 1 47 ? 3.094 -16.469 8.859 1 98.56 47 HIS B N 1
ATOM 1683 C CA . HIS B 1 47 ? 3.549 -17.797 9.219 1 98.56 47 HIS B CA 1
ATOM 1684 C C . HIS B 1 47 ? 4.137 -18.531 8.016 1 98.56 47 HIS B C 1
ATOM 1686 O O . HIS B 1 47 ? 5.156 -19.203 8.133 1 98.56 47 HIS B O 1
ATOM 1692 N N . ALA B 1 48 ? 3.553 -18.375 6.91 1 98.56 48 ALA B N 1
ATOM 1693 C CA . ALA B 1 48 ? 3.975 -19.062 5.691 1 98.56 48 ALA B CA 1
ATOM 1694 C C . ALA B 1 48 ? 5.312 -18.516 5.191 1 98.56 48 ALA B C 1
ATOM 1696 O O . ALA B 1 48 ? 6.109 -19.266 4.613 1 98.56 48 ALA B O 1
ATOM 1697 N N . VAL B 1 49 ? 5.566 -17.266 5.398 1 98.69 49 VAL B N 1
ATOM 1698 C CA . VAL B 1 49 ? 6.723 -16.578 4.832 1 98.69 49 VAL B CA 1
ATOM 1699 C C . VAL B 1 49 ? 7.895 -16.656 5.812 1 98.69 49 VAL B C 1
ATOM 1701 O O . VAL B 1 49 ? 9.055 -16.641 5.398 1 98.69 49 VAL B O 1
ATOM 1704 N N . ALA B 1 50 ? 7.625 -16.828 7.066 1 98.81 50 ALA B N 1
ATOM 1705 C CA . ALA B 1 50 ? 8.602 -16.719 8.148 1 98.81 50 ALA B CA 1
ATOM 1706 C C . ALA B 1 50 ? 9.766 -17.688 7.93 1 98.81 50 ALA B C 1
ATOM 1708 O O . ALA B 1 50 ? 10.93 -17.312 8.102 1 98.81 50 ALA B O 1
ATOM 1709 N N . PRO B 1 51 ? 9.516 -18.906 7.469 1 98.81 51 PRO B N 1
ATOM 1710 C CA . PRO B 1 51 ? 10.617 -19.859 7.324 1 98.81 51 PRO B CA 1
ATOM 1711 C C . PRO B 1 51 ? 11.641 -19.438 6.285 1 98.81 51 PRO B C 1
ATOM 1713 O O . PRO B 1 51 ? 12.789 -19.891 6.316 1 98.81 51 PRO B O 1
ATOM 1716 N N . TRP B 1 52 ? 11.273 -18.578 5.379 1 98.81 52 TRP B N 1
ATOM 1717 C CA . TRP B 1 52 ? 12.211 -18.109 4.359 1 98.81 52 TRP B CA 1
ATOM 1718 C C . TRP B 1 52 ? 13.203 -17.109 4.953 1 98.81 52 TRP B C 1
ATOM 1720 O O . TRP B 1 52 ? 14.195 -16.75 4.309 1 98.81 52 TRP B O 1
ATOM 1730 N N . ALA B 1 53 ? 12.961 -16.547 6.18 1 98.62 53 ALA B N 1
ATOM 1731 C CA . ALA B 1 53 ? 13.852 -15.664 6.926 1 98.62 53 ALA B CA 1
ATOM 1732 C C . ALA B 1 53 ? 14.289 -14.484 6.066 1 98.62 53 ALA B C 1
ATOM 1734 O O . ALA B 1 53 ? 15.492 -14.211 5.945 1 98.62 53 ALA B O 1
ATOM 1735 N N . PRO B 1 54 ? 13.344 -13.75 5.559 1 98.88 54 PRO B N 1
ATOM 1736 C CA . PRO B 1 54 ? 13.742 -12.625 4.715 1 98.88 54 PRO B CA 1
ATOM 1737 C C . PRO B 1 54 ? 14.406 -11.5 5.504 1 98.88 54 PRO B C 1
ATOM 1739 O O . PRO B 1 54 ? 14.008 -11.219 6.637 1 98.88 54 PRO B O 1
ATOM 1742 N N . ASP B 1 55 ? 15.391 -10.867 4.871 1 98.81 55 ASP B N 1
ATOM 1743 C CA . ASP B 1 55 ? 15.922 -9.594 5.348 1 98.81 55 ASP B CA 1
ATOM 1744 C C . ASP B 1 55 ? 15.023 -8.43 4.934 1 98.81 55 ASP B C 1
ATOM 1746 O O . ASP B 1 55 ? 14.961 -7.414 5.625 1 98.81 55 ASP B O 1
ATOM 1750 N N . MET B 1 56 ? 14.445 -8.602 3.719 1 98.81 56 MET B N 1
ATOM 1751 C CA . MET B 1 56 ? 13.609 -7.582 3.1 1 98.81 56 MET B CA 1
ATOM 1752 C C . MET B 1 56 ? 12.383 -8.203 2.449 1 98.81 56 MET B C 1
ATOM 1754 O O . MET B 1 56 ? 12.453 -9.305 1.897 1 98.81 56 MET B O 1
ATOM 1758 N N . LEU B 1 57 ? 11.32 -7.551 2.535 1 98.94 57 LEU B N 1
ATOM 1759 C CA . LEU B 1 57 ? 10.195 -7.805 1.637 1 98.94 57 LEU B CA 1
ATOM 1760 C C . LEU B 1 57 ? 10.164 -6.777 0.51 1 98.94 57 LEU B C 1
ATOM 1762 O O . LEU B 1 57 ? 10.398 -5.59 0.739 1 98.94 57 LEU B O 1
ATOM 1766 N N . ALA B 1 58 ? 9.969 -7.211 -0.695 1 98.94 58 ALA B N 1
ATOM 1767 C CA . ALA B 1 58 ? 9.773 -6.336 -1.848 1 98.94 58 ALA B CA 1
ATOM 1768 C C . ALA B 1 58 ? 8.312 -6.312 -2.275 1 98.94 58 ALA B C 1
ATOM 1770 O O . ALA B 1 58 ? 7.746 -7.348 -2.635 1 98.94 58 ALA B O 1
ATOM 1771 N N . ALA B 1 59 ? 7.746 -5.164 -2.262 1 98.94 59 ALA B N 1
ATOM 1772 C CA . ALA B 1 59 ? 6.309 -5.023 -2.484 1 98.94 59 ALA B CA 1
ATOM 1773 C C . ALA B 1 59 ? 6.023 -4.398 -3.848 1 98.94 59 ALA B C 1
ATOM 1775 O O . ALA B 1 59 ? 6.508 -3.305 -4.148 1 98.94 59 ALA B O 1
ATOM 1776 N N . ILE B 1 60 ? 5.23 -5.051 -4.605 1 98.81 60 ILE B N 1
ATOM 1777 C CA . ILE B 1 60 ? 4.875 -4.559 -5.93 1 98.81 60 ILE B CA 1
ATOM 1778 C C . ILE B 1 60 ? 3.717 -3.57 -5.82 1 98.81 60 ILE B C 1
ATOM 1780 O O . ILE B 1 60 ? 2.684 -3.877 -5.219 1 98.81 60 ILE B O 1
ATOM 1784 N N . GLU B 1 61 ? 3.875 -2.398 -6.363 1 98.5 61 GLU B N 1
ATOM 1785 C CA . GLU B 1 61 ? 2.816 -1.393 -6.391 1 98.5 61 GLU B CA 1
ATOM 1786 C C . GLU B 1 61 ? 1.62 -1.873 -7.207 1 98.5 61 GLU B C 1
ATOM 1788 O O . GLU B 1 61 ? 1.786 -2.408 -8.305 1 98.5 61 GLU B O 1
ATOM 1793 N N . SER B 1 62 ? 0.375 -1.557 -6.699 1 98.12 62 SER B N 1
ATOM 1794 C CA . SER B 1 62 ? 0.083 -0.85 -5.453 1 98.12 62 SER B CA 1
ATOM 1795 C C . SER B 1 62 ? -0.399 -1.812 -4.371 1 98.12 62 SER B C 1
ATOM 1797 O O . SER B 1 62 ? -0.046 -1.662 -3.201 1 98.12 62 SER B O 1
ATOM 1799 N N . ARG B 1 63 ? -1.137 -2.898 -4.879 1 98.69 63 ARG B N 1
ATOM 1800 C CA . ARG B 1 63 ? -1.861 -3.688 -3.889 1 98.69 63 ARG B CA 1
ATOM 1801 C C . ARG B 1 63 ? -0.922 -4.633 -3.15 1 98.69 63 ARG B C 1
ATOM 1803 O O . ARG B 1 63 ? -1.255 -5.133 -2.072 1 98.69 63 ARG B O 1
ATOM 1810 N N . GLY B 1 64 ? 0.271 -4.82 -3.717 1 98.81 64 GLY B N 1
ATOM 1811 C CA . GLY B 1 64 ? 1.279 -5.551 -2.965 1 98.81 64 GLY B CA 1
ATOM 1812 C C . GLY B 1 64 ? 1.675 -4.863 -1.673 1 98.81 64 GLY B C 1
ATOM 1813 O O . GLY B 1 64 ? 2.166 -5.508 -0.744 1 98.81 64 GLY B O 1
ATOM 1814 N N . PHE B 1 65 ? 1.495 -3.541 -1.615 1 98.94 65 PHE B N 1
ATOM 1815 C CA . PHE B 1 65 ? 1.805 -2.779 -0.411 1 98.94 65 PHE B CA 1
ATOM 1816 C C . PHE B 1 65 ? 0.929 -3.227 0.753 1 98.94 65 PHE B C 1
ATOM 1818 O O . PHE B 1 65 ? 1.388 -3.281 1.896 1 98.94 65 PHE B O 1
ATOM 1825 N N . LEU B 1 66 ? -0.265 -3.613 0.478 1 98.88 66 LEU B N 1
ATOM 1826 C CA . LEU B 1 66 ? -1.303 -3.859 1.473 1 98.88 66 LEU B CA 1
ATOM 1827 C C . LEU B 1 66 ? -0.967 -5.086 2.316 1 98.88 66 LEU B C 1
ATOM 1829 O O . LEU B 1 66 ? -1.312 -5.145 3.498 1 98.88 66 LEU B O 1
ATOM 1833 N N . THR B 1 67 ? -0.271 -6.074 1.698 1 98.75 67 THR B N 1
ATOM 1834 C CA . THR B 1 67 ? 0.081 -7.273 2.447 1 98.75 67 THR B CA 1
ATOM 1835 C C . THR B 1 67 ? 1.526 -7.207 2.93 1 98.75 67 THR B C 1
ATOM 1837 O O . THR B 1 67 ? 1.832 -7.621 4.051 1 98.75 67 THR B O 1
ATOM 1840 N N . ALA B 1 68 ? 2.4 -6.602 2.148 1 98.94 68 ALA B N 1
ATOM 1841 C CA . ALA B 1 68 ? 3.828 -6.594 2.461 1 98.94 68 ALA B CA 1
ATOM 1842 C C . ALA B 1 68 ? 4.109 -5.762 3.707 1 98.94 68 ALA B C 1
ATOM 1844 O O . ALA B 1 68 ? 4.938 -6.137 4.539 1 98.94 68 ALA B O 1
ATOM 1845 N N . ALA B 1 69 ? 3.41 -4.656 3.84 1 98.81 69 ALA B N 1
ATOM 1846 C CA . ALA B 1 69 ? 3.713 -3.725 4.922 1 98.81 69 ALA B CA 1
ATOM 1847 C C . ALA B 1 69 ? 3.416 -4.348 6.281 1 98.81 69 ALA B C 1
ATOM 1849 O O . ALA B 1 69 ? 4.273 -4.363 7.168 1 98.81 69 ALA B O 1
ATOM 1850 N N . PRO B 1 70 ? 2.236 -4.922 6.469 1 98.81 70 PRO B N 1
ATOM 1851 C CA . PRO B 1 70 ? 2 -5.582 7.758 1 98.81 70 PRO B CA 1
ATOM 1852 C C . PRO B 1 70 ? 2.92 -6.777 7.984 1 98.81 70 PRO B C 1
ATOM 1854 O O . PRO B 1 70 ? 3.328 -7.039 9.117 1 98.81 70 PRO B O 1
ATOM 1857 N N . LEU B 1 71 ? 3.26 -7.496 6.949 1 98.88 71 LEU B N 1
ATOM 1858 C CA . LEU B 1 71 ? 4.156 -8.641 7.125 1 98.88 71 LEU B CA 1
ATOM 1859 C C . LEU B 1 71 ? 5.547 -8.18 7.539 1 98.88 71 LEU B C 1
ATOM 1861 O O . LEU B 1 71 ? 6.203 -8.828 8.359 1 98.88 71 LEU B O 1
ATOM 1865 N N . ALA B 1 72 ? 6.016 -7.09 6.906 1 98.81 72 ALA B N 1
ATOM 1866 C CA . ALA B 1 72 ? 7.316 -6.551 7.301 1 98.81 72 ALA B CA 1
ATOM 1867 C C . ALA B 1 72 ? 7.348 -6.219 8.789 1 98.81 72 ALA B C 1
ATOM 1869 O O . ALA B 1 72 ? 8.328 -6.52 9.477 1 98.81 72 ALA B O 1
ATOM 1870 N N . SER B 1 73 ? 6.297 -5.648 9.25 1 98.25 73 SER B N 1
ATOM 1871 C CA . SER B 1 73 ? 6.172 -5.328 10.664 1 98.25 73 SER B CA 1
ATOM 1872 C C . SER B 1 73 ? 6.152 -6.594 11.516 1 98.25 73 SER B C 1
ATOM 1874 O O . SER B 1 73 ? 6.844 -6.672 12.531 1 98.25 73 SER B O 1
ATOM 1876 N N . ASN B 1 74 ? 5.391 -7.57 11.094 1 98.44 74 ASN B N 1
ATOM 1877 C CA . ASN B 1 74 ? 5.246 -8.812 11.844 1 98.44 74 ASN B CA 1
ATOM 1878 C C . ASN B 1 74 ? 6.562 -9.586 11.914 1 98.44 74 ASN B C 1
ATOM 1880 O O . ASN B 1 74 ? 6.887 -10.18 12.945 1 98.44 74 ASN B O 1
ATOM 1884 N N . LEU B 1 75 ? 7.309 -9.531 10.812 1 98.62 75 LEU B N 1
ATOM 1885 C CA . LEU B 1 75 ? 8.508 -10.359 10.68 1 98.62 75 LEU B CA 1
ATOM 1886 C C . LEU B 1 75 ? 9.734 -9.609 11.172 1 98.62 75 LEU B C 1
ATOM 1888 O O . LEU B 1 75 ? 10.805 -10.211 11.352 1 98.62 75 LEU B O 1
ATOM 1892 N N . GLY B 1 76 ? 9.555 -8.281 11.336 1 98.19 76 GLY B N 1
ATOM 1893 C CA . GLY B 1 76 ? 10.703 -7.488 11.75 1 98.19 76 GLY B CA 1
ATOM 1894 C C . GLY B 1 76 ? 11.758 -7.348 10.672 1 98.19 76 GLY B C 1
ATOM 1895 O O . GLY B 1 76 ? 12.953 -7.453 10.945 1 98.19 76 GLY B O 1
ATOM 1896 N N . CYS B 1 77 ? 11.367 -7.168 9.523 1 98.38 77 CYS B N 1
ATOM 1897 C CA . CYS B 1 77 ? 12.305 -7 8.422 1 98.38 77 CYS B CA 1
ATOM 1898 C C . CYS B 1 77 ? 12.039 -5.699 7.676 1 98.38 77 CYS B C 1
ATOM 1900 O O . CYS B 1 77 ? 11.086 -4.98 7.992 1 98.38 77 CYS B O 1
ATOM 1902 N N . GLY B 1 78 ? 12.961 -5.32 6.691 1 98.62 78 GLY B N 1
ATOM 1903 C CA . GLY B 1 78 ? 12.789 -4.121 5.891 1 98.62 78 GLY B CA 1
ATOM 1904 C C . GLY B 1 78 ? 11.812 -4.301 4.746 1 98.62 78 GLY B C 1
ATOM 1905 O O . GLY B 1 78 ? 11.367 -5.418 4.473 1 98.62 78 GLY B O 1
ATOM 1906 N N . LEU B 1 79 ? 11.461 -3.221 4.168 1 98.88 79 LEU B N 1
ATOM 1907 C CA . LEU B 1 79 ? 10.477 -3.176 3.094 1 98.88 79 LEU B CA 1
ATOM 1908 C C . LEU B 1 79 ? 10.961 -2.291 1.949 1 98.88 79 LEU B C 1
ATOM 1910 O O . LEU B 1 79 ? 11.445 -1.181 2.18 1 98.88 79 LEU B O 1
ATOM 1914 N N . VAL B 1 80 ? 10.883 -2.828 0.729 1 98.81 80 VAL B N 1
ATOM 1915 C CA . VAL B 1 80 ? 11.289 -2.07 -0.449 1 98.81 80 VAL B CA 1
ATOM 1916 C C . VAL B 1 80 ? 10.133 -2.004 -1.446 1 98.81 80 VAL B C 1
ATOM 1918 O O . VAL B 1 80 ? 9.344 -2.943 -1.551 1 98.81 80 VAL B O 1
ATOM 1921 N N . MET B 1 81 ? 10.078 -0.898 -2.168 1 98.94 81 MET B N 1
ATOM 1922 C CA . MET B 1 81 ? 9.008 -0.694 -3.135 1 98.94 81 MET B CA 1
ATOM 1923 C C . MET B 1 81 ? 9.477 -1.021 -4.547 1 98.94 81 MET B C 1
ATOM 1925 O O . MET B 1 81 ? 10.57 -0.623 -4.949 1 98.94 81 MET B O 1
ATOM 1929 N N . LEU B 1 82 ? 8.742 -1.774 -5.27 1 98.94 82 LEU B N 1
ATOM 1930 C CA . LEU B 1 82 ? 8.805 -1.89 -6.723 1 98.94 82 LEU B CA 1
ATOM 1931 C C . LEU B 1 82 ? 7.68 -1.104 -7.379 1 98.94 82 LEU B C 1
ATOM 1933 O O . LEU B 1 82 ? 6.5 -1.386 -7.148 1 98.94 82 LEU B O 1
ATOM 1937 N N . ARG B 1 83 ? 8.078 -0.087 -8.219 1 98.81 83 ARG B N 1
ATOM 1938 C CA . ARG B 1 83 ? 7.055 0.83 -8.711 1 98.81 83 ARG B CA 1
ATOM 1939 C C . ARG B 1 83 ? 7.234 1.099 -10.195 1 98.81 83 ARG B C 1
ATOM 1941 O O . ARG B 1 83 ? 8.258 0.744 -10.781 1 98.81 83 ARG B O 1
ATOM 1948 N N . LYS B 1 84 ? 6.215 1.657 -10.766 1 97.88 84 LYS B N 1
ATOM 1949 C CA . LYS B 1 84 ? 6.285 2.084 -12.156 1 97.88 84 LYS B CA 1
ATOM 1950 C C . LYS B 1 84 ? 7.312 3.197 -12.344 1 97.88 84 LYS B C 1
ATOM 1952 O O . LYS B 1 84 ? 7.699 3.857 -11.375 1 97.88 84 LYS B O 1
ATOM 1957 N N . PRO B 1 85 ? 7.727 3.346 -13.625 1 97.62 85 PRO B N 1
ATOM 1958 C CA . PRO B 1 85 ? 8.719 4.391 -13.891 1 97.62 85 PRO B CA 1
ATOM 1959 C C . PRO B 1 85 ? 8.266 5.77 -13.414 1 97.62 85 PRO B C 1
ATOM 1961 O O . PRO B 1 85 ? 7.086 6.117 -13.547 1 97.62 85 PRO B O 1
ATOM 1964 N N . GLY B 1 86 ? 9.242 6.477 -12.797 1 96.88 86 GLY B N 1
ATOM 1965 C CA . GLY B 1 86 ? 8.992 7.863 -12.438 1 96.88 86 GLY B CA 1
ATOM 1966 C C . GLY B 1 86 ? 8.422 8.023 -11.039 1 96.88 86 GLY B C 1
ATOM 1967 O O . GLY B 1 86 ? 8.234 9.141 -10.562 1 96.88 86 GLY B O 1
ATOM 1968 N N . LYS B 1 87 ? 8.266 6.934 -10.305 1 97.81 87 LYS B N 1
ATOM 1969 C CA . LYS B 1 87 ? 7.578 7.008 -9.016 1 97.81 87 LYS B CA 1
ATOM 1970 C C . LYS B 1 87 ? 8.562 6.902 -7.859 1 97.81 87 LYS B C 1
ATOM 1972 O O . LYS B 1 87 ? 8.188 7.078 -6.695 1 97.81 87 LYS B O 1
ATOM 1977 N N . LEU B 1 88 ? 9.781 6.613 -8.141 1 98.56 88 LEU B N 1
ATOM 1978 C CA . LEU B 1 88 ? 10.805 6.48 -7.105 1 98.56 88 LEU B CA 1
ATOM 1979 C C . LEU B 1 88 ? 11.875 7.551 -7.262 1 98.56 88 LEU B C 1
ATOM 1981 O O . LEU B 1 88 ? 12.352 7.809 -8.367 1 98.56 88 LEU B O 1
ATOM 1985 N N . PRO B 1 89 ? 12.211 8.141 -6.156 1 97.88 89 PRO B N 1
ATOM 1986 C CA . PRO B 1 89 ? 13.273 9.141 -6.199 1 97.88 89 PRO B CA 1
ATOM 1987 C C . PRO B 1 89 ? 14.672 8.516 -6.242 1 97.88 89 PRO B C 1
ATOM 1989 O O . PRO B 1 89 ? 14.836 7.34 -5.922 1 97.88 89 PRO B O 1
ATOM 1992 N N . GLY B 1 90 ? 15.625 9.328 -6.699 1 97.44 90 GLY B N 1
ATOM 1993 C CA . GLY B 1 90 ? 17 8.852 -6.73 1 97.44 90 GLY B CA 1
ATOM 1994 C C . GLY B 1 90 ? 17.297 7.988 -7.945 1 97.44 90 GLY B C 1
ATOM 1995 O O . GLY B 1 90 ? 16.531 7.977 -8.906 1 97.44 90 GLY B O 1
ATOM 1996 N N . GLU B 1 91 ? 18.453 7.316 -7.844 1 97.88 91 GLU B N 1
ATOM 1997 C CA . GLU B 1 91 ? 18.859 6.418 -8.922 1 97.88 91 GLU B CA 1
ATOM 1998 C C . GLU B 1 91 ? 18.047 5.129 -8.898 1 97.88 91 GLU B C 1
ATOM 2000 O O . GLU B 1 91 ? 17.875 4.516 -7.844 1 97.88 91 GLU B O 1
ATOM 2005 N N . THR B 1 92 ? 17.562 4.762 -10.086 1 98.56 92 THR B N 1
ATOM 2006 C CA . THR B 1 92 ? 16.734 3.561 -10.172 1 98.56 92 THR B CA 1
ATOM 2007 C C . THR B 1 92 ? 17.281 2.594 -11.211 1 98.56 92 THR B C 1
ATOM 2009 O O . THR B 1 92 ? 18.047 2.992 -12.086 1 98.56 92 THR B O 1
ATOM 2012 N N . VAL B 1 93 ? 16.969 1.354 -11.039 1 98.75 93 VAL B N 1
ATOM 2013 C CA . VAL B 1 93 ? 17.172 0.284 -12.008 1 98.75 93 VAL B CA 1
ATOM 2014 C C . VAL B 1 93 ? 15.828 -0.198 -12.539 1 98.75 93 VAL B C 1
ATOM 2016 O O . VAL B 1 93 ? 14.852 -0.277 -11.789 1 98.75 93 VAL B O 1
ATOM 2019 N N . SER B 1 94 ? 15.844 -0.518 -13.828 1 98.25 94 SER B N 1
ATOM 2020 C CA . SER B 1 94 ? 14.57 -0.859 -14.453 1 98.25 94 SER B CA 1
ATOM 2021 C C . SER B 1 94 ? 14.617 -2.254 -15.07 1 98.25 94 SER B C 1
ATOM 2023 O O . SER B 1 94 ? 15.695 -2.795 -15.32 1 98.25 94 SER B O 1
ATOM 2025 N N . HIS B 1 95 ? 13.484 -2.807 -15.211 1 97.94 95 HIS B N 1
ATOM 2026 C CA . HIS B 1 95 ? 13.258 -4.043 -15.953 1 97.94 95 HIS B CA 1
ATOM 2027 C C . HIS B 1 95 ? 11.961 -3.971 -16.75 1 97.94 95 HIS B C 1
ATOM 2029 O O . HIS B 1 95 ? 10.891 -3.699 -16.188 1 97.94 95 HIS B O 1
ATOM 2035 N N . THR B 1 96 ? 12.125 -4.168 -18.031 1 96.75 96 THR B N 1
ATOM 2036 C CA . THR B 1 96 ? 10.977 -4.18 -18.938 1 96.75 96 THR B CA 1
ATOM 2037 C C . THR B 1 96 ? 10.578 -5.609 -19.297 1 96.75 96 THR B C 1
ATOM 2039 O O . THR B 1 96 ? 11.445 -6.457 -19.516 1 96.75 96 THR B O 1
ATOM 2042 N N . TYR B 1 97 ? 9.312 -5.871 -19.328 1 93.12 97 TYR B N 1
ATOM 2043 C CA . TYR B 1 97 ? 8.805 -7.211 -19.594 1 93.12 97 TYR B CA 1
ATOM 2044 C C . TYR B 1 97 ? 7.539 -7.152 -20.438 1 93.12 97 TYR B C 1
ATOM 2046 O O . TYR B 1 97 ? 6.836 -6.137 -20.453 1 93.12 97 TYR B O 1
ATOM 2054 N N . ASP B 1 98 ? 7.254 -8.195 -21.141 1 88.69 98 ASP B N 1
ATOM 2055 C CA . ASP B 1 98 ? 6.141 -8.219 -22.078 1 88.69 98 ASP B CA 1
ATOM 2056 C C . ASP B 1 98 ? 4.852 -8.68 -21.406 1 88.69 98 ASP B C 1
ATOM 2058 O O . ASP B 1 98 ? 4.879 -9.57 -20.547 1 88.69 98 ASP B O 1
ATOM 2062 N N . LEU B 1 99 ? 3.836 -8.031 -21.688 1 82.5 99 LEU B N 1
ATOM 2063 C CA . LEU B 1 99 ? 2.48 -8.453 -21.359 1 82.5 99 LEU B CA 1
ATOM 2064 C C . LEU B 1 99 ? 1.773 -9.039 -22.578 1 82.5 99 LEU B C 1
ATOM 2066 O O . LEU B 1 99 ? 2.375 -9.172 -23.641 1 82.5 99 LEU B O 1
ATOM 2070 N N . GLU B 1 100 ? 0.53 -9.648 -22.312 1 74.44 100 GLU B N 1
ATOM 2071 C CA . GLU B 1 100 ? -0.243 -10.133 -23.453 1 74.44 100 GLU B CA 1
ATOM 2072 C C . GLU B 1 100 ? -0.357 -9.062 -24.531 1 74.44 100 GLU B C 1
ATOM 2074 O O . GLU B 1 100 ? -0.197 -9.352 -25.719 1 74.44 100 GLU B O 1
ATOM 2079 N N . TYR B 1 101 ? -0.636 -7.77 -24 1 77.81 101 TYR B N 1
ATOM 2080 C CA . TYR B 1 101 ? -0.665 -6.629 -24.906 1 77.81 101 TYR B CA 1
ATOM 2081 C C . TYR B 1 101 ? 0.263 -5.523 -24.406 1 77.81 101 TYR B C 1
ATOM 2083 O O . TYR B 1 101 ? 0.03 -4.926 -23.359 1 77.81 101 TYR B O 1
ATOM 2091 N N . GLY B 1 102 ? 1.354 -5.305 -25.094 1 88.5 102 GLY B N 1
ATOM 2092 C CA . GLY B 1 102 ? 2.287 -4.234 -24.781 1 88.5 102 GLY B CA 1
ATOM 2093 C C . GLY B 1 102 ? 3.369 -4.652 -23.797 1 88.5 102 GLY B C 1
ATOM 2094 O O . GLY B 1 102 ? 3.732 -5.832 -23.734 1 88.5 102 GLY B O 1
ATOM 2095 N N . SER B 1 103 ? 4.035 -3.654 -23.266 1 93.69 103 SER B N 1
ATOM 2096 C CA . SER B 1 103 ? 5.102 -3.891 -22.297 1 93.69 103 SER B CA 1
ATOM 2097 C C . SER B 1 103 ? 4.926 -3.016 -21.062 1 93.69 103 SER B C 1
ATOM 2099 O O . SER B 1 103 ? 4.164 -2.047 -21.078 1 93.69 103 SER B O 1
ATOM 2101 N N . ASP B 1 104 ? 5.398 -3.551 -20.031 1 94.5 104 ASP B N 1
ATOM 2102 C CA . ASP B 1 104 ? 5.434 -2.783 -18.797 1 94.5 104 ASP B CA 1
ATOM 2103 C C . ASP B 1 104 ? 6.848 -2.734 -18.219 1 94.5 104 ASP B C 1
ATOM 2105 O O . ASP B 1 104 ? 7.711 -3.52 -18.609 1 94.5 104 ASP B O 1
ATOM 2109 N N . THR B 1 105 ? 7.043 -1.723 -17.422 1 97.88 105 THR B N 1
ATOM 2110 C CA . THR B 1 105 ? 8.359 -1.544 -16.812 1 97.88 105 THR B CA 1
ATOM 2111 C C . THR B 1 105 ? 8.227 -1.351 -15.305 1 97.88 105 THR B C 1
ATOM 2113 O O . THR B 1 105 ? 7.332 -0.645 -14.836 1 97.88 105 THR B O 1
ATOM 2116 N N . LEU B 1 106 ? 9.102 -2.031 -14.555 1 98.38 106 LEU B N 1
ATOM 2117 C CA . LEU B 1 106 ? 9.211 -1.851 -13.109 1 98.38 106 LEU B CA 1
ATOM 2118 C C . LEU B 1 106 ? 10.547 -1.201 -12.75 1 98.38 106 LEU B C 1
ATOM 2120 O O . LEU B 1 106 ? 11.562 -1.467 -13.383 1 98.38 106 LEU B O 1
ATOM 2124 N N . HIS B 1 107 ? 10.453 -0.374 -11.742 1 98.88 107 HIS B N 1
ATOM 2125 C CA . HIS B 1 107 ? 11.641 0.28 -11.203 1 98.88 107 HIS B CA 1
ATOM 2126 C C . HIS B 1 107 ? 11.867 -0.099 -9.742 1 98.88 107 HIS B C 1
ATOM 2128 O O . HIS B 1 107 ? 10.906 -0.34 -9.008 1 98.88 107 HIS B O 1
ATOM 2134 N N . ILE B 1 108 ? 13.133 -0.156 -9.375 1 98.88 108 ILE B N 1
ATOM 2135 C CA . ILE B 1 108 ? 13.594 -0.234 -7.988 1 98.88 108 ILE B CA 1
ATOM 2136 C C . ILE B 1 108 ? 14.727 0.764 -7.766 1 98.88 108 ILE B C 1
ATOM 2138 O O . ILE B 1 108 ? 15.461 1.102 -8.703 1 98.88 108 ILE B O 1
ATOM 2142 N N . GLN B 1 109 ? 14.773 1.321 -6.559 1 98.81 109 GLN B N 1
ATOM 2143 C CA . GLN B 1 109 ? 15.922 2.172 -6.281 1 98.81 109 GLN B CA 1
ATOM 2144 C C . GLN B 1 109 ? 17.219 1.365 -6.297 1 98.81 109 GLN B C 1
ATOM 2146 O O . GLN B 1 109 ? 17.281 0.261 -5.75 1 98.81 109 GLN B O 1
ATOM 2151 N N . ALA B 1 110 ? 18.25 1.904 -6.848 1 98.56 110 ALA B N 1
ATOM 2152 C CA . ALA B 1 110 ? 19.484 1.177 -7.105 1 98.56 110 ALA B CA 1
ATOM 2153 C C . ALA B 1 110 ? 20.141 0.715 -5.805 1 98.56 110 ALA B C 1
ATOM 2155 O O . ALA B 1 110 ? 20.797 -0.323 -5.766 1 98.56 110 ALA B O 1
ATOM 2156 N N . ASP B 1 111 ? 19.891 1.458 -4.75 1 98.19 111 ASP B N 1
ATOM 2157 C CA . ASP B 1 111 ? 20.547 1.176 -3.479 1 98.19 111 ASP B CA 1
ATOM 2158 C C . ASP B 1 111 ? 19.594 0.469 -2.516 1 98.19 111 ASP B C 1
ATOM 2160 O O . ASP B 1 111 ? 19.859 0.4 -1.313 1 98.19 111 ASP B O 1
ATOM 2164 N N . ALA B 1 112 ? 18.5 -0.052 -3.016 1 98.31 112 ALA B N 1
ATOM 2165 C CA . ALA B 1 112 ? 17.438 -0.564 -2.16 1 98.31 112 ALA B CA 1
ATOM 2166 C C . ALA B 1 112 ? 17.844 -1.874 -1.493 1 98.31 112 ALA B C 1
ATOM 2168 O O . ALA B 1 112 ? 17.344 -2.221 -0.426 1 98.31 112 ALA B O 1
ATOM 2169 N N . ILE B 1 113 ? 18.734 -2.609 -2.176 1 98.44 113 ILE B N 1
ATOM 2170 C CA . ILE B 1 113 ? 19.125 -3.943 -1.727 1 98.44 113 ILE B CA 1
ATOM 2171 C C . ILE B 1 113 ? 20.641 -4.031 -1.603 1 98.44 113 ILE B C 1
ATOM 2173 O O . ILE B 1 113 ? 21.375 -3.602 -2.5 1 98.44 113 ILE B O 1
ATOM 2177 N N . ARG B 1 114 ? 21.078 -4.488 -0.431 1 97.81 114 ARG B N 1
ATOM 2178 C CA . ARG B 1 114 ? 22.469 -4.895 -0.335 1 97.81 114 ARG B CA 1
ATOM 2179 C C . ARG B 1 114 ? 22.688 -6.273 -0.95 1 97.81 114 ARG B C 1
ATOM 2181 O O . ARG B 1 114 ? 21.859 -7.168 -0.785 1 97.81 114 ARG B O 1
ATOM 2188 N N . PRO B 1 115 ? 23.812 -6.422 -1.663 1 97.94 115 PRO B N 1
ATOM 2189 C CA . PRO B 1 115 ? 24.062 -7.723 -2.293 1 97.94 115 PRO B CA 1
ATOM 2190 C C . PRO B 1 115 ? 23.938 -8.883 -1.31 1 97.94 115 PRO B C 1
ATOM 2192 O O . PRO B 1 115 ? 24.484 -8.82 -0.204 1 97.94 115 PRO B O 1
ATOM 2195 N N . GLY B 1 116 ? 23.125 -9.883 -1.661 1 98.38 116 GLY B N 1
ATOM 2196 C CA . GLY B 1 116 ? 23.031 -11.102 -0.875 1 98.38 116 GLY B CA 1
ATOM 2197 C C . GLY B 1 116 ? 21.859 -11.102 0.089 1 98.38 116 GLY B C 1
ATOM 2198 O O . GLY B 1 116 ? 21.562 -12.117 0.713 1 98.38 116 GLY B O 1
ATOM 2199 N N . GLN B 1 117 ? 21.234 -9.977 0.263 1 98.75 117 GLN B N 1
ATOM 2200 C CA . GLN B 1 117 ? 20.078 -9.938 1.152 1 98.75 117 GLN B CA 1
ATOM 2201 C C . GLN B 1 117 ? 18.984 -10.898 0.677 1 98.75 117 GLN B C 1
ATOM 2203 O O . GLN B 1 117 ? 18.719 -10.992 -0.522 1 98.75 117 GLN B O 1
ATOM 2208 N N . ARG B 1 118 ? 18.422 -11.633 1.555 1 98.94 118 ARG B N 1
ATOM 2209 C CA . ARG B 1 118 ? 17.297 -12.516 1.284 1 98.94 118 ARG B CA 1
ATOM 2210 C C . ARG B 1 118 ? 16 -11.719 1.137 1 98.94 118 ARG B C 1
ATOM 2212 O O . ARG B 1 118 ? 15.586 -11.016 2.061 1 98.94 118 ARG B O 1
ATOM 2219 N N . VAL B 1 119 ? 15.375 -11.93 -0.053 1 98.94 119 VAL B N 1
ATOM 2220 C CA . VAL B 1 119 ? 14.219 -11.086 -0.36 1 98.94 119 VAL B CA 1
ATOM 2221 C C . VAL B 1 119 ? 13.031 -11.961 -0.748 1 98.94 119 VAL B C 1
ATOM 2223 O O . VAL B 1 119 ? 13.18 -12.93 -1.494 1 98.94 119 VAL B O 1
ATOM 2226 N N . VAL B 1 120 ? 11.891 -11.703 -0.213 1 99 120 VAL B N 1
ATOM 2227 C CA . VAL B 1 120 ? 10.617 -12.258 -0.67 1 99 120 VAL B CA 1
ATOM 2228 C C . VAL B 1 120 ? 9.828 -11.188 -1.417 1 99 120 VAL B C 1
ATOM 2230 O O . VAL B 1 120 ? 9.664 -10.07 -0.917 1 99 120 VAL B O 1
ATOM 2233 N N . VAL B 1 121 ? 9.367 -11.453 -2.631 1 98.94 121 VAL B N 1
ATOM 2234 C CA . VAL B 1 121 ? 8.562 -10.508 -3.402 1 98.94 121 VAL B CA 1
ATOM 2235 C C . VAL B 1 121 ? 7.082 -10.727 -3.107 1 98.94 121 VAL B C 1
ATOM 2237 O O . VAL B 1 121 ? 6.625 -11.867 -2.996 1 98.94 121 VAL B O 1
ATOM 2240 N N . MET B 1 122 ? 6.363 -9.617 -2.973 1 98.88 122 MET B N 1
ATOM 2241 C CA . MET B 1 122 ? 4.98 -9.711 -2.516 1 98.88 122 MET B CA 1
ATOM 2242 C C . MET B 1 122 ? 4.043 -8.977 -3.473 1 98.88 122 MET B C 1
ATOM 2244 O O . MET B 1 122 ? 4.352 -7.879 -3.932 1 98.88 122 MET B O 1
ATOM 2248 N N . ASP B 1 123 ? 2.949 -9.578 -3.748 1 98.75 123 ASP B N 1
ATOM 2249 C CA . ASP B 1 123 ? 1.817 -9 -4.461 1 98.75 123 ASP B CA 1
ATOM 2250 C C . ASP B 1 123 ? 0.493 -9.5 -3.893 1 98.75 123 ASP B C 1
ATOM 2252 O O . ASP B 1 123 ? 0.477 -10.359 -3.01 1 98.75 123 ASP B O 1
ATOM 2256 N N . ASP B 1 124 ? -0.588 -8.883 -4.344 1 98.56 124 ASP B N 1
ATOM 2257 C CA . ASP B 1 124 ? -1.868 -9.328 -3.801 1 98.56 124 ASP B CA 1
ATOM 2258 C C . ASP B 1 124 ? -2.395 -10.539 -4.566 1 98.56 124 ASP B C 1
ATOM 2260 O O . ASP B 1 124 ? -3.068 -11.398 -3.992 1 98.56 124 ASP B O 1
ATOM 2264 N N . LEU B 1 125 ? -2.092 -10.578 -5.898 1 98.12 125 LEU B N 1
ATOM 2265 C CA . LEU B 1 125 ? -2.74 -11.594 -6.723 1 98.12 125 LEU B CA 1
ATOM 2266 C C . LEU B 1 125 ? -1.79 -12.109 -7.801 1 98.12 125 LEU B C 1
ATOM 2268 O O . LEU B 1 125 ? -1.096 -11.32 -8.445 1 98.12 125 LEU B O 1
ATOM 2272 N N . LEU B 1 126 ? -1.746 -13.422 -7.945 1 98 126 LEU B N 1
ATOM 2273 C CA . LEU B 1 126 ? -1.003 -14.094 -9.008 1 98 126 LEU B CA 1
ATOM 2274 C C . LEU B 1 126 ? -1.947 -14.617 -10.078 1 98 126 LEU B C 1
ATOM 2276 O O . LEU B 1 126 ? -2.77 -15.492 -9.82 1 98 126 LEU B O 1
ATOM 2280 N N . ALA B 1 127 ? -1.849 -14.031 -11.18 1 95.19 127 ALA B N 1
ATOM 2281 C CA . ALA B 1 127 ? -2.588 -14.516 -12.344 1 95.19 127 ALA B CA 1
ATOM 2282 C C . ALA B 1 127 ? -1.661 -15.219 -13.336 1 95.19 127 ALA B C 1
ATOM 2284 O O . ALA B 1 127 ? -1.355 -16.406 -13.172 1 95.19 127 ALA B O 1
ATOM 2285 N N . THR B 1 128 ? -1.099 -14.469 -14.312 1 94.31 128 THR B N 1
ATOM 2286 C CA . THR B 1 128 ? -0.264 -15.094 -15.328 1 94.31 128 THR B CA 1
ATOM 2287 C C . THR B 1 128 ? 1.193 -15.141 -14.875 1 94.31 128 THR B C 1
ATOM 2289 O O . THR B 1 128 ? 2.01 -15.852 -15.477 1 94.31 128 THR B O 1
ATOM 2292 N N . GLY B 1 129 ? 1.515 -14.352 -13.922 1 96.06 129 GLY B N 1
ATOM 2293 C CA . GLY B 1 129 ? 2.828 -14.445 -13.305 1 96.06 129 GLY B CA 1
ATOM 2294 C C . GLY B 1 129 ? 3.84 -13.492 -13.906 1 96.06 129 GLY B C 1
ATOM 2295 O O . GLY B 1 129 ? 4.98 -13.414 -13.453 1 96.06 129 GLY B O 1
ATOM 2296 N N . GLY B 1 130 ? 3.41 -12.672 -14.891 1 95.25 130 GLY B N 1
ATOM 2297 C CA . GLY B 1 130 ? 4.316 -11.766 -15.578 1 95.25 130 GLY B CA 1
ATOM 2298 C C . GLY B 1 130 ? 4.965 -10.75 -14.664 1 95.25 130 GLY B C 1
ATOM 2299 O O . GLY B 1 130 ? 6.184 -10.57 -14.68 1 95.25 130 GLY B O 1
ATOM 2300 N N . THR B 1 131 ? 4.148 -10.094 -13.844 1 96.81 131 THR B N 1
ATOM 2301 C CA . THR B 1 131 ? 4.652 -9.047 -12.953 1 96.81 13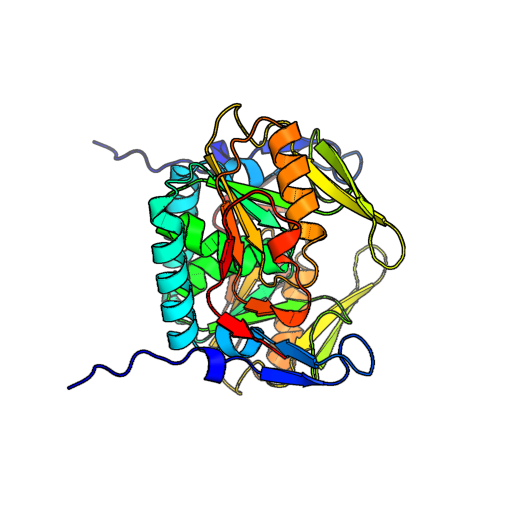1 THR B CA 1
ATOM 2302 C C . THR B 1 131 ? 5.605 -9.633 -11.914 1 96.81 131 THR B C 1
ATOM 2304 O O . THR B 1 131 ? 6.688 -9.086 -11.68 1 96.81 131 THR B O 1
ATOM 2307 N N . LEU B 1 132 ? 5.27 -10.773 -11.344 1 98.25 132 LEU B N 1
ATOM 2308 C CA . LEU B 1 132 ? 6.117 -11.406 -10.336 1 98.25 132 LEU B CA 1
ATOM 2309 C C . LEU B 1 132 ? 7.438 -11.867 -10.953 1 98.25 132 LEU B C 1
ATOM 2311 O O . LEU B 1 132 ? 8.5 -11.68 -10.352 1 98.25 132 LEU B O 1
ATOM 2315 N N . ALA B 1 133 ? 7.363 -12.406 -12.109 1 98.19 133 ALA B N 1
ATOM 2316 C CA . ALA B 1 133 ? 8.586 -12.844 -12.781 1 98.19 133 ALA B CA 1
ATOM 2317 C C . ALA B 1 133 ? 9.5 -11.656 -13.07 1 98.19 133 ALA B C 1
ATOM 2319 O O . ALA B 1 133 ? 10.711 -11.742 -12.859 1 98.19 133 ALA B O 1
ATOM 2320 N N . ALA B 1 134 ? 8.922 -10.609 -13.57 1 98.25 134 ALA B N 1
ATOM 2321 C CA . ALA B 1 134 ? 9.672 -9.383 -13.828 1 98.25 134 ALA B CA 1
ATOM 2322 C C . ALA B 1 134 ? 10.305 -8.852 -12.547 1 98.25 134 ALA B C 1
ATOM 2324 O O . ALA B 1 134 ? 11.445 -8.367 -12.562 1 98.25 134 ALA B O 1
ATOM 2325 N N . SER B 1 135 ? 9.578 -8.922 -11.492 1 98.81 135 SER B N 1
ATOM 2326 C CA . SER B 1 135 ? 10.07 -8.445 -10.203 1 98.81 135 SER B CA 1
ATOM 2327 C C . SER B 1 135 ? 11.258 -9.273 -9.727 1 98.81 135 SER B C 1
ATOM 2329 O O . SER B 1 135 ? 12.242 -8.727 -9.227 1 98.81 135 SER B O 1
ATOM 2331 N N . VAL B 1 136 ? 11.156 -10.57 -9.805 1 98.88 136 VAL B N 1
ATOM 2332 C CA . VAL B 1 136 ? 12.25 -11.461 -9.43 1 98.88 136 VAL B CA 1
ATOM 2333 C C . VAL B 1 136 ? 13.5 -11.102 -10.227 1 98.88 136 VAL B C 1
ATOM 2335 O O . VAL B 1 136 ? 14.586 -10.961 -9.656 1 98.88 136 VAL B O 1
ATOM 2338 N N . ALA B 1 137 ? 13.336 -10.906 -11.531 1 98.75 137 ALA B N 1
ATOM 2339 C CA . ALA B 1 137 ? 14.453 -10.539 -12.398 1 98.75 137 ALA B CA 1
ATOM 2340 C C . ALA B 1 137 ? 15.07 -9.211 -11.969 1 98.75 137 ALA B C 1
ATOM 2342 O O . ALA B 1 137 ? 16.297 -9.086 -11.875 1 98.75 137 ALA B O 1
ATOM 2343 N N . LEU B 1 138 ? 14.242 -8.273 -11.758 1 98.88 138 LEU B N 1
ATOM 2344 C CA . LEU B 1 138 ? 14.68 -6.938 -11.352 1 98.88 138 LEU B CA 1
ATOM 2345 C C . LEU B 1 138 ? 15.453 -6.996 -10.039 1 98.88 138 LEU B C 1
ATOM 2347 O O . LEU B 1 138 ? 16.516 -6.387 -9.914 1 98.88 138 LEU B O 1
ATOM 2351 N N . LEU B 1 139 ? 14.938 -7.734 -9.062 1 98.94 139 LEU B N 1
ATOM 2352 C CA . LEU B 1 139 ? 15.57 -7.871 -7.758 1 98.94 139 LEU B CA 1
ATOM 2353 C C . LEU B 1 139 ? 16.938 -8.547 -7.887 1 98.94 139 LEU B C 1
ATOM 2355 O O . LEU B 1 139 ? 17.906 -8.125 -7.246 1 98.94 139 LEU B O 1
ATOM 2359 N N . ARG B 1 140 ? 17.016 -9.531 -8.68 1 98.81 140 ARG B N 1
ATOM 2360 C CA . ARG B 1 140 ? 18.297 -10.203 -8.906 1 98.81 140 ARG B CA 1
ATOM 2361 C C . ARG B 1 140 ? 19.297 -9.266 -9.57 1 98.81 140 ARG B C 1
ATOM 2363 O O . ARG B 1 140 ? 20.484 -9.297 -9.266 1 98.81 140 ARG B O 1
ATOM 2370 N N . LYS B 1 141 ? 18.781 -8.438 -10.445 1 98.44 141 LYS B N 1
ATOM 2371 C CA . LYS B 1 141 ? 19.625 -7.461 -11.125 1 98.44 141 LYS B CA 1
ATOM 2372 C C . LYS B 1 141 ? 20.312 -6.547 -10.125 1 98.44 141 LYS B C 1
ATOM 2374 O O . LYS B 1 141 ? 21.438 -6.09 -10.367 1 98.44 141 LYS B O 1
ATOM 2379 N N . VAL B 1 142 ? 19.688 -6.332 -8.984 1 98.56 142 VAL B N 1
ATOM 2380 C CA . VAL B 1 142 ? 20.281 -5.418 -8.008 1 98.56 142 VAL B CA 1
ATOM 2381 C C . VAL B 1 142 ? 20.922 -6.211 -6.879 1 98.56 142 VAL B C 1
ATOM 2383 O O . VAL B 1 142 ? 21.25 -5.652 -5.824 1 98.56 142 VAL B O 1
ATOM 2386 N N . GLY B 1 143 ? 21.031 -7.488 -6.988 1 98.56 143 GLY B N 1
ATOM 2387 C CA . GLY B 1 143 ? 21.891 -8.266 -6.117 1 98.56 143 GLY B CA 1
ATOM 2388 C C . GLY B 1 143 ? 21.141 -9.055 -5.07 1 98.56 143 GLY B C 1
ATOM 2389 O O . GLY B 1 143 ? 21.734 -9.68 -4.191 1 98.56 143 GLY B O 1
ATOM 2390 N N . ALA B 1 144 ? 19.875 -9.148 -5.176 1 98.88 144 ALA B N 1
ATOM 2391 C CA . ALA B 1 144 ? 19.062 -9.852 -4.18 1 98.88 144 ALA B CA 1
ATOM 2392 C C . ALA B 1 144 ? 19.172 -11.359 -4.355 1 98.88 144 ALA B C 1
ATOM 2394 O O . ALA B 1 144 ? 19.25 -11.859 -5.484 1 98.88 144 ALA B O 1
ATOM 2395 N N . ASP B 1 145 ? 19.156 -12.039 -3.207 1 98.94 145 ASP B N 1
ATOM 2396 C CA . ASP B 1 145 ? 18.781 -13.445 -3.182 1 98.94 145 ASP B CA 1
ATOM 2397 C C . ASP B 1 145 ? 17.266 -13.617 -3.01 1 98.94 145 ASP B C 1
ATOM 2399 O O . ASP B 1 145 ? 16.766 -13.562 -1.89 1 98.94 145 ASP B O 1
ATOM 2403 N N . VAL B 1 146 ? 16.609 -13.789 -4.125 1 98.94 146 VAL B N 1
ATOM 2404 C CA . VAL B 1 146 ? 15.156 -13.906 -4.051 1 98.94 146 VAL B CA 1
ATOM 2405 C C . VAL B 1 146 ? 14.781 -15.312 -3.584 1 98.94 146 VAL B C 1
ATOM 2407 O O . VAL B 1 146 ? 14.906 -16.281 -4.34 1 98.94 146 VAL B O 1
ATOM 2410 N N . VAL B 1 147 ? 14.172 -15.375 -2.418 1 98.94 147 VAL B N 1
ATOM 2411 C CA . VAL B 1 147 ? 14.016 -16.688 -1.795 1 98.94 147 VAL B CA 1
ATOM 2412 C C . VAL B 1 147 ? 12.57 -17.156 -1.933 1 98.94 147 VAL B C 1
ATOM 2414 O O . VAL B 1 147 ? 12.258 -18.312 -1.628 1 98.94 147 VAL B O 1
ATOM 2417 N N . GLY B 1 148 ? 11.719 -16.297 -2.412 1 98.88 148 GLY B N 1
ATOM 2418 C CA . GLY B 1 148 ? 10.336 -16.703 -2.621 1 98.88 148 GLY B CA 1
ATOM 2419 C C . GLY B 1 148 ?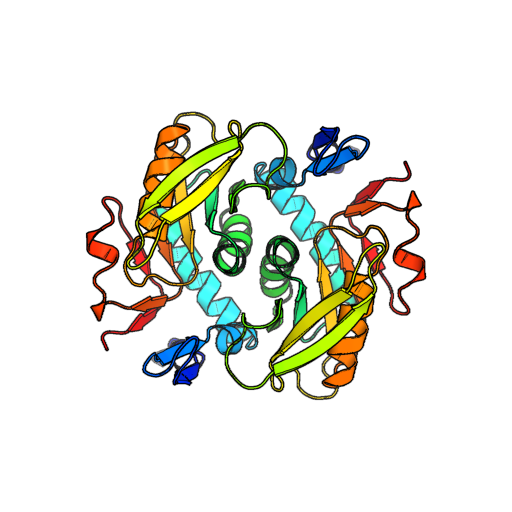 9.445 -15.547 -3.035 1 98.88 148 GLY B C 1
ATOM 2420 O O . GLY B 1 148 ? 9.891 -14.398 -3.094 1 98.88 148 GLY B O 1
ATOM 2421 N N . ALA B 1 149 ? 8.219 -15.891 -3.4 1 98.94 149 ALA B N 1
ATOM 2422 C CA . ALA B 1 149 ? 7.137 -14.953 -3.693 1 98.94 149 ALA B CA 1
ATOM 2423 C C . ALA B 1 149 ? 5.883 -15.305 -2.895 1 98.94 149 ALA B C 1
ATOM 2425 O O . ALA B 1 149 ? 5.609 -16.484 -2.637 1 98.94 149 ALA B O 1
ATOM 2426 N N . SER B 1 150 ? 5.211 -14.281 -2.477 1 98.88 150 SER B N 1
ATOM 2427 C CA . SER B 1 150 ? 3.998 -14.5 -1.691 1 98.88 150 SER B CA 1
ATOM 2428 C C . SER B 1 150 ? 2.852 -13.625 -2.193 1 98.88 150 SER B C 1
ATOM 2430 O O . SER B 1 150 ? 3.049 -12.453 -2.512 1 98.88 150 SER B O 1
ATOM 2432 N N . VAL B 1 151 ? 1.659 -14.227 -2.23 1 98.88 151 VAL B N 1
ATOM 2433 C CA . VAL B 1 151 ? 0.459 -13.516 -2.652 1 98.88 151 VAL B CA 1
ATOM 2434 C C . VAL B 1 151 ? -0.713 -13.898 -1.753 1 98.88 151 VAL B C 1
ATOM 2436 O O . VAL B 1 151 ? -0.681 -14.938 -1.089 1 98.88 151 VAL B O 1
ATOM 2439 N N . LEU B 1 152 ? -1.698 -13.016 -1.748 1 98.75 152 LEU B N 1
ATOM 2440 C CA . LEU B 1 152 ? -2.938 -13.312 -1.037 1 98.75 152 LEU B CA 1
ATOM 2441 C C . LEU B 1 152 ? -3.789 -14.305 -1.82 1 98.75 152 LEU B C 1
ATOM 2443 O O . LEU B 1 152 ? -4.301 -15.273 -1.252 1 98.75 152 LEU B O 1
ATOM 2447 N N . VAL B 1 153 ? -3.883 -14.094 -3.133 1 98.69 153 VAL B N 1
ATOM 2448 C CA . VAL B 1 153 ? -4.762 -14.891 -3.982 1 98.69 153 VAL B CA 1
ATOM 2449 C C . VAL B 1 153 ? -3.979 -15.43 -5.176 1 98.69 153 VAL B C 1
ATOM 2451 O O . VAL B 1 153 ? -3.203 -14.703 -5.801 1 98.69 153 VAL B O 1
ATOM 2454 N N . GLU B 1 154 ? -4.156 -16.641 -5.508 1 98.69 154 GLU B N 1
ATOM 2455 C CA . GLU B 1 154 ? -3.627 -17.25 -6.723 1 98.69 154 GLU B CA 1
ATOM 2456 C C . GLU B 1 154 ? -4.754 -17.781 -7.613 1 98.69 154 GLU B C 1
ATOM 2458 O O . GLU B 1 154 ? -5.637 -18.484 -7.141 1 98.69 154 GLU B O 1
ATOM 2463 N N . LEU B 1 155 ? -4.746 -17.312 -8.844 1 97.69 155 LEU B N 1
ATOM 2464 C CA . LEU B 1 155 ? -5.594 -17.906 -9.867 1 97.69 155 LEU B CA 1
ATOM 2465 C C . LEU B 1 155 ? -4.863 -19.031 -10.602 1 97.69 155 LEU B C 1
ATOM 2467 O O . LEU B 1 155 ? -4.227 -18.781 -11.633 1 97.69 155 LEU B O 1
ATOM 2471 N N . ARG B 1 156 ? -5.031 -20.219 -10.211 1 97.62 156 ARG B N 1
ATOM 2472 C CA . ARG B 1 156 ? -4.207 -21.344 -10.617 1 97.62 156 ARG B CA 1
ATOM 2473 C C . ARG B 1 156 ? -4.422 -21.672 -12.094 1 97.62 156 ARG B C 1
ATOM 2475 O O . ARG B 1 156 ? -3.492 -22.109 -12.773 1 97.62 156 ARG B O 1
ATOM 2482 N N . ALA B 1 157 ? -5.578 -21.484 -12.586 1 95.81 157 ALA B N 1
ATOM 2483 C CA . ALA B 1 157 ? -5.926 -21.844 -13.961 1 95.81 157 ALA B CA 1
ATOM 2484 C C . ALA B 1 157 ? -5.105 -21.031 -14.953 1 95.81 157 ALA B C 1
ATOM 2486 O O . ALA B 1 157 ? -4.98 -21.406 -16.125 1 95.81 157 ALA B O 1
ATOM 2487 N N . LEU B 1 158 ? -4.559 -19.984 -14.508 1 95.12 158 LEU B N 1
ATOM 2488 C CA . LEU B 1 158 ? -3.842 -19.094 -15.422 1 95.12 158 LEU B CA 1
ATOM 2489 C C . LEU B 1 158 ? -2.355 -19.438 -15.445 1 95.12 158 LEU B C 1
ATOM 2491 O O . LEU B 1 158 ? -1.592 -18.844 -16.203 1 95.12 158 LEU B O 1
ATOM 2495 N N . GLY B 1 159 ? -1.885 -20.297 -14.586 1 96.12 159 GLY B N 1
ATOM 2496 C CA . GLY B 1 159 ? -0.589 -20.953 -14.672 1 96.12 159 GLY B CA 1
ATOM 2497 C C . GLY B 1 159 ? 0.565 -20.031 -14.305 1 96.12 159 GLY B C 1
ATOM 2498 O O . GLY B 1 159 ? 1.697 -20.25 -14.75 1 96.12 159 GLY B O 1
ATOM 2499 N N . GLY B 1 160 ? 0.3 -18.984 -13.578 1 96.62 160 GLY B N 1
ATOM 2500 C CA . GLY B 1 160 ? 1.323 -18 -13.258 1 96.62 160 GLY B CA 1
ATOM 2501 C C . GLY B 1 160 ? 2.498 -18.578 -12.5 1 96.62 160 GLY B C 1
ATOM 2502 O O . GLY B 1 160 ? 3.639 -18.156 -12.688 1 96.62 160 GLY B O 1
ATOM 2503 N N . ARG B 1 161 ? 2.285 -19.531 -11.664 1 97.38 161 ARG B N 1
ATOM 2504 C CA . ARG B 1 161 ? 3.307 -20.141 -10.828 1 97.38 161 ARG B CA 1
ATOM 2505 C C . ARG B 1 161 ? 4.41 -20.766 -11.68 1 97.38 161 ARG B C 1
ATOM 2507 O O . ARG B 1 161 ? 5.578 -20.766 -11.289 1 97.3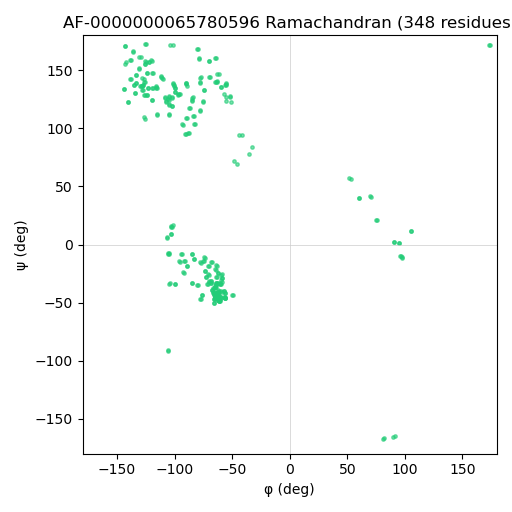8 161 ARG B O 1
ATOM 2514 N N . GLN B 1 162 ? 4.074 -21.219 -12.812 1 97.25 162 GLN B N 1
ATOM 2515 C CA . GLN B 1 162 ? 5.02 -21.906 -13.688 1 97.25 162 GLN B CA 1
ATOM 2516 C C . GLN B 1 162 ? 6.039 -20.938 -14.266 1 97.25 162 GLN B C 1
ATOM 2518 O O . GLN B 1 162 ? 7.109 -21.344 -14.727 1 97.25 162 GLN B O 1
ATOM 2523 N N . ARG B 1 163 ? 5.723 -19.734 -14.227 1 95.56 163 ARG B N 1
ATOM 2524 C CA . ARG B 1 163 ? 6.613 -18.719 -14.781 1 95.56 163 ARG B CA 1
ATOM 2525 C C . ARG B 1 163 ? 7.691 -18.328 -13.773 1 95.56 163 ARG B C 1
ATOM 2527 O O . ARG B 1 163 ? 8.648 -17.625 -14.109 1 95.56 163 ARG B O 1
ATOM 2534 N N . LEU B 1 164 ? 7.5 -18.734 -12.578 1 98.12 164 LEU B N 1
ATOM 2535 C CA . LEU B 1 164 ? 8.406 -18.344 -11.5 1 98.12 164 LEU B CA 1
ATOM 2536 C C . LEU B 1 164 ? 9.398 -19.469 -11.195 1 98.12 164 LEU B C 1
ATOM 2538 O O . LEU B 1 164 ? 9.031 -20.641 -11.18 1 98.12 164 LEU B O 1
ATOM 2542 N N . ASP B 1 165 ? 10.641 -19.109 -11 1 98.38 165 ASP B N 1
ATOM 2543 C CA . ASP B 1 165 ? 11.672 -20.078 -10.664 1 98.38 165 ASP B CA 1
ATOM 2544 C C . ASP B 1 165 ? 12 -20.031 -9.172 1 98.38 165 ASP B C 1
ATOM 2546 O O . ASP B 1 165 ? 13.086 -20.453 -8.758 1 98.38 165 ASP B O 1
ATOM 2550 N N . VAL B 1 166 ? 11.148 -19.406 -8.367 1 98.81 166 VAL B N 1
ATOM 2551 C CA . VAL B 1 166 ? 11.242 -19.375 -6.91 1 98.81 166 VAL B CA 1
ATOM 2552 C C . VAL B 1 166 ? 9.992 -20 -6.297 1 98.81 166 VAL B C 1
ATOM 2554 O O . VAL B 1 166 ? 8.945 -20.078 -6.945 1 98.81 166 VAL B O 1
ATOM 2557 N N . PRO B 1 167 ? 10.086 -20.469 -5.023 1 98.75 167 PRO B N 1
ATOM 2558 C CA . PRO B 1 167 ? 8.867 -20.953 -4.371 1 98.75 167 PRO B CA 1
ATOM 2559 C C . PRO B 1 167 ? 7.805 -19.875 -4.215 1 98.75 167 PRO B C 1
ATOM 2561 O O . PRO B 1 167 ? 8.141 -18.688 -4.031 1 98.75 167 PRO B O 1
ATOM 2564 N N . VAL B 1 168 ? 6.535 -20.328 -4.305 1 98.75 168 VAL B N 1
ATOM 2565 C CA . VAL B 1 168 ? 5.422 -19.391 -4.195 1 98.75 168 VAL B CA 1
ATOM 2566 C C . VAL B 1 168 ? 4.484 -19.828 -3.07 1 98.75 168 VAL B C 1
ATOM 2568 O O . VAL B 1 168 ? 4.094 -21 -3 1 98.75 168 VAL B O 1
ATOM 2571 N N . GLN B 1 169 ? 4.191 -18.906 -2.195 1 98.69 169 GLN B N 1
ATOM 2572 C CA . GLN B 1 169 ? 3.156 -19.094 -1.184 1 98.69 169 GLN B CA 1
ATOM 2573 C C . GLN B 1 169 ? 1.916 -18.266 -1.509 1 98.69 169 GLN B C 1
ATOM 2575 O O . GLN B 1 169 ? 2.002 -17.047 -1.687 1 98.69 169 GLN B O 1
ATOM 2580 N N . ALA B 1 170 ? 0.819 -18.875 -1.621 1 98.69 170 ALA B N 1
ATOM 2581 C CA . ALA B 1 170 ? -0.478 -18.234 -1.789 1 98.69 170 ALA B CA 1
ATOM 2582 C C . ALA B 1 170 ? -1.422 -18.594 -0.644 1 98.69 170 ALA B C 1
ATOM 2584 O O . ALA B 1 170 ? -1.536 -19.75 -0.265 1 98.69 170 ALA B O 1
ATOM 2585 N N . LEU B 1 171 ? -2.08 -17.641 -0.126 1 98.44 171 LEU B N 1
ATOM 2586 C CA . LEU B 1 171 ? -2.965 -17.875 1.01 1 98.44 171 LEU B CA 1
ATOM 2587 C C . LEU B 1 171 ? -4.266 -18.531 0.559 1 98.44 171 LEU B C 1
ATOM 2589 O O . LEU B 1 171 ? -4.762 -19.453 1.211 1 98.44 171 LEU B O 1
ATOM 2593 N N . ILE B 1 172 ? -4.836 -17.969 -0.504 1 98.19 172 ILE B N 1
ATOM 2594 C CA . ILE B 1 172 ? -6.094 -18.422 -1.081 1 98.19 172 ILE B CA 1
ATOM 2595 C C . ILE B 1 172 ? -5.891 -18.781 -2.551 1 98.19 172 ILE B C 1
ATOM 2597 O O . ILE B 1 172 ? -5.211 -18.062 -3.283 1 98.19 172 ILE B O 1
ATOM 2601 N N . SER B 1 173 ? -6.414 -19.875 -2.969 1 98.06 173 SER B N 1
ATOM 2602 C CA . SER B 1 173 ? -6.281 -20.266 -4.367 1 98.06 173 SER B CA 1
ATOM 2603 C C . SER B 1 173 ? -7.641 -20.562 -4.992 1 98.06 173 SER B C 1
ATOM 2605 O O . SER B 1 173 ? -8.516 -21.141 -4.344 1 98.06 173 SER B O 1
ATOM 2607 N N . TYR B 1 174 ? -7.766 -20.125 -6.219 1 97.06 174 TYR B N 1
ATOM 2608 C CA . TYR B 1 174 ? -8.922 -20.453 -7.043 1 97.06 174 TYR B CA 1
ATOM 2609 C C . TYR B 1 174 ? -8.516 -21.281 -8.25 1 97.06 174 TYR B C 1
ATOM 2611 O O . TYR B 1 174 ? -7.496 -21.016 -8.883 1 97.06 174 TYR B O 1
ATOM 2619 N N . ASP B 1 175 ? -9.25 -22.328 -8.586 1 93.44 175 ASP B N 1
ATOM 2620 C CA . ASP B 1 175 ? -8.93 -23.25 -9.68 1 93.44 175 ASP B CA 1
ATOM 2621 C C . ASP B 1 175 ? -9.68 -22.875 -10.953 1 93.44 175 ASP B C 1
ATOM 2623 O O . ASP B 1 175 ? -9.391 -23.391 -12.031 1 93.44 175 ASP B O 1
ATOM 2627 N N . ASP B 1 176 ? -10.719 -22 -10.883 1 78 176 ASP B N 1
ATOM 2628 C CA . ASP B 1 176 ? -11.531 -21.672 -12.047 1 78 176 ASP B CA 1
ATOM 2629 C C . ASP B 1 176 ? -11.711 -20.172 -12.195 1 78 176 ASP B C 1
ATOM 2631 O O . ASP B 1 176 ? -11.609 -19.422 -11.211 1 78 176 ASP B O 1
#

Foldseek 3Di:
DPPPQDDLLVQWDWDAQPPHHPDTDTHCVSQVVDPVSVVSLLVVLLVVCLVLPFQEEEAEPDQSCVNRVVSCVVNVHYYFYKYFPPPDDDAWDKFWFDDPPGIGMIIGHLPRDDAAGEYEYTDAEFALQGVVLRVVVRCVVSHYDHAEYEYAEYEPCNPNCVSDPHHYYYNYYDPD/DPPPQDDLLVQWDWDAQPPHHPDTDTHCVSQVVDPVSVVSLLVVLLVVCLVLPFQEEEAEPDQSCVNRVVSCVVNVHYYFYKYFPPPDDDAWDKFWFDDPPGIGMIIGHLPRDDAAGEYEYTDAEFALQGVVLRVVVRCVVSHYDHAEYEYAEYEPCNPNCVSDPHHYYYNYYDPD

Sequence (352 aa):
MTTATMDLKQHIRGIPDFPKPGILFYDISTLMRNADAWQVAMGRLTHAVAPWAPDMLAAIESRGFLTAAPLASNLGCGLVMLRKPGKLPGETVSHTYDLEYGSDTLHIQADAIRPGQRVVVMDDLLATGGTLAASVALLRKVGADVVGASVLVELRALGGRQRLDVPVQALISYDDMTTATMDLKQHIRGIPDFPKPGILFYDISTLMRNADAWQVAMGRLTHAVAPWAPDMLAAIESRGFLTAAPLASNLGCGLVMLRKPGKLPGETVSHTYDLEYGSDTLHIQADAIRPGQRVVVMDDLLATGGTLAASVALLRKVGADVVGASVLVELRALGGRQRLDVPVQALISYDD

InterPro domains:
  IPR000836 Phosphoribosyltransferase domain [PF00156] (50-156)
  IPR000836 Phosphoribosyltransferase domain [cd06223] (54-163)
  IPR005764 Adenine phosphoribosyl transferase [MF_00004] (8-174)
  IPR005764 Adenine phosphoribosyl transferase [TIGR01090] (8-172)
  IPR029057 Phosphoribosyltransferase-like [G3DSA:3.40.50.2020] (2-176)
  IPR029057 Phosphoribosyltransferase-like [SSF53271] (6-175)
  IPR050054 Uracil phosphoribosyltransferase/Adenine phosphoribosyltransferase [PTHR32315] (5-175)

Nearest PDB structu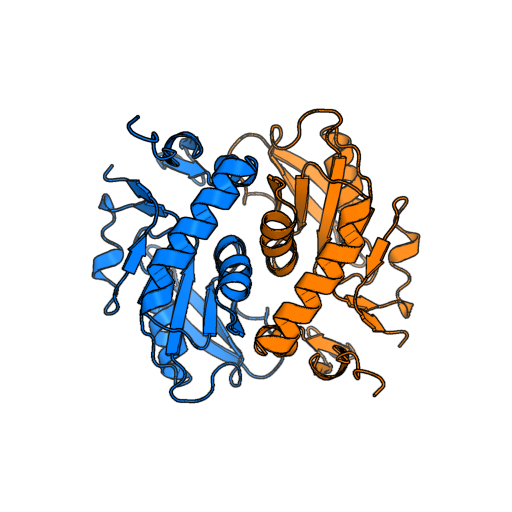res (foldseek):
  8izj-assembly1_B  TM=9.733E-01  e=4.306E-24  Escherichia coli
  5znq-assembly1_B  TM=9.622E-01  e=3.569E-24  Yersinia pseudotuberculosis IP 32953
  4lza-assembly1_B  TM=9.733E-01  e=2.188E-23  Thermoanaerobacter pseudethanolicus ATCC 33223
  4m0k-assembly2_D  TM=9.458E-01  e=3.217E-22  Rhodothermus marinus DSM 4252
  5vjn-assembly1_A  TM=9.418E-01  e=4.131E-22  Saccharomyces cerevisiae

Radius of gyration: 19.47 Å; Cα contacts (8 Å, |Δi|>4): 805; chains: 2; bounding box: 47×54×56 Å

pLDDT: mean 96.01, std 8.98, range [30.98, 99.0]

Secondary structure (DSSP, 8-state):
-------GGGG-EEEES-SSTTPEEEETHHHHHSHHHHHHHHHHHHHHHGGG--SEEEEETTTHHHHHHHHHHHHT-EEEEEB-TTSS-SSEEEEEEE-SSSEEEEEEETTSS-TT-EEEEEEEEESSSHHHHHHHHHHHHTT-EEEEEEEEEEEGGGTGGGG-SS-EEEEEEE--/-------GGGG-EEEES-SSTTPEEEETHHHHHSHHHHHHHHHHHHHHHGGG--SEEEEETTTHHHHHHHHHHHHT-EEEEEB-TTSS-SSEEEEEEE-SSSEEEEEEETTSS-TT-EEEEEEEEESSSHHHHHHHHHHHHTT-EEEEEEEEEEEGGGTGGGG-SS-EEEEEEE--

Solvent-accessible surface area (backbone atoms only — not comparable to full-atom values): 18632 Å² total; per-residue (Å²): 130,80,76,76,73,83,65,66,68,80,34,45,43,77,40,72,45,35,97,44,82,87,31,75,28,77,37,57,60,57,25,34,46,33,26,68,55,35,45,51,50,52,50,54,49,40,61,70,49,52,83,71,60,48,52,29,38,36,18,33,68,54,61,5,26,48,57,38,34,31,36,23,59,74,70,58,22,7,38,44,67,34,34,51,78,90,72,65,73,77,62,64,43,74,39,75,46,72,48,102,79,61,69,49,54,42,26,32,45,55,79,72,46,58,73,64,39,32,26,30,41,25,36,41,66,39,41,62,23,56,68,60,38,46,47,53,52,42,42,45,73,47,32,35,37,68,67,27,34,39,27,49,34,28,37,55,71,54,49,12,68,77,60,41,95,52,54,75,47,58,74,39,77,39,73,123,129,82,75,76,72,82,66,65,69,80,34,45,43,78,40,71,45,35,97,43,82,88,31,74,28,78,38,56,59,54,24,34,47,33,28,67,54,34,45,52,49,52,49,54,50,39,61,70,50,50,82,70,60,49,51,29,38,36,17,34,66,55,60,5,26,49,56,36,33,31,37,22,58,75,69,60,24,6,39,43,68,34,33,51,79,88,71,63,74,77,62,65,43,74,38,74,44,72,50,100,79,61,70,50,54,42,26,32,47,55,79,72,47,58,74,64,39,31,26,32,39,26,35,42,66,38,40,62,24,55,69,60,37,45,47,53,52,42,42,43,73,47,33,34,36,68,66,27,35,38,26,50,33,29,38,54,71,55,48,11,70,76,60,42,94,49,55,73,48,57,74,40,77,38,74,120

Organism: Gluconacetobacter diazotrophicus (strain ATCC 49037 / DSM 5601 / CCUG 37298 / CIP 103539 / LMG 7603 / PAl5) (NCBI:txid272568)